Protein AF-A0A166VA94-F1 (afdb_monomer_lite)

Structure (mmCIF, N/CA/C/O backbone):
data_AF-A0A166VA94-F1
#
_entry.id   AF-A0A166VA94-F1
#
loop_
_atom_site.group_PDB
_atom_site.id
_atom_site.type_symbol
_atom_site.label_atom_id
_atom_site.label_alt_id
_atom_site.label_comp_id
_atom_site.label_asym_id
_atom_site.label_entity_id
_atom_site.label_seq_id
_atom_site.pdbx_PDB_ins_code
_atom_site.Cartn_x
_atom_site.Cartn_y
_atom_site.Cartn_z
_atom_site.occupancy
_atom_site.B_iso_or_equiv
_atom_site.auth_seq_id
_atom_site.auth_comp_id
_atom_site.auth_asym_id
_atom_site.auth_atom_id
_atom_site.pdbx_PDB_model_num
ATOM 1 N N . MET A 1 1 ? -26.944 -0.762 -8.490 1.00 34.97 1 MET A N 1
ATOM 2 C CA . MET A 1 1 ? -26.120 -1.813 -9.133 1.00 34.97 1 MET A CA 1
ATOM 3 C C . MET A 1 1 ? -26.480 -3.164 -8.545 1.00 34.97 1 MET A C 1
ATOM 5 O O . MET A 1 1 ? -26.595 -3.263 -7.330 1.00 34.97 1 MET A O 1
ATOM 9 N N . THR A 1 2 ? -26.713 -4.183 -9.372 1.00 34.56 2 THR A N 1
ATOM 10 C CA . THR A 1 2 ? -27.079 -5.533 -8.911 1.00 34.56 2 THR A CA 1
ATOM 11 C C . THR A 1 2 ? -25.863 -6.467 -8.910 1.00 34.56 2 THR A C 1
ATOM 13 O O . THR A 1 2 ? -24.917 -6.261 -9.664 1.00 34.56 2 THR A O 1
ATOM 16 N N . GLY A 1 3 ? -25.880 -7.548 -8.118 1.00 37.88 3 GLY A N 1
ATOM 17 C CA . GLY A 1 3 ? -24.817 -8.575 -8.145 1.00 37.88 3 GLY A CA 1
ATOM 18 C C . GLY A 1 3 ? -24.660 -9.298 -9.499 1.00 37.88 3 GLY A C 1
ATOM 19 O O . GLY A 1 3 ? -23.711 -10.046 -9.724 1.00 37.88 3 GLY A O 1
ATOM 20 N N . LYS A 1 4 ? -25.583 -9.074 -10.439 1.00 34.38 4 LYS A N 1
ATOM 21 C CA . LYS A 1 4 ? -25.451 -9.523 -11.828 1.00 34.38 4 LYS A CA 1
ATOM 22 C C . LYS A 1 4 ? -24.526 -8.607 -12.636 1.00 34.38 4 LYS A C 1
ATOM 24 O O . LYS A 1 4 ? -23.746 -9.112 -13.436 1.00 34.38 4 LYS A O 1
ATOM 29 N N . ASP A 1 5 ? -24.558 -7.304 -12.358 1.00 34.25 5 ASP A N 1
ATOM 30 C CA . ASP A 1 5 ? -23.745 -6.279 -13.031 1.00 34.25 5 ASP A CA 1
ATOM 31 C C . ASP A 1 5 ? -22.272 -6.320 -12.582 1.00 34.25 5 ASP A C 1
ATOM 33 O O . ASP A 1 5 ? -21.383 -5.876 -13.299 1.00 34.25 5 ASP A O 1
ATOM 37 N N . LEU A 1 6 ? -22.012 -6.906 -11.409 1.00 43.00 6 LEU A N 1
ATOM 38 C CA . LEU A 1 6 ? -20.686 -7.068 -10.801 1.00 43.00 6 LEU A CA 1
ATOM 39 C C . LEU A 1 6 ? -20.006 -8.410 -11.141 1.00 43.00 6 LEU A C 1
ATOM 41 O O . LEU A 1 6 ? -18.954 -8.724 -10.590 1.00 43.00 6 LEU A O 1
ATOM 45 N N . GLY A 1 7 ? -20.627 -9.269 -11.963 1.00 37.97 7 GLY A N 1
ATOM 46 C CA . GLY A 1 7 ? -20.131 -10.632 -12.215 1.00 37.97 7 GLY A CA 1
ATOM 47 C C . GLY A 1 7 ? -20.113 -11.540 -10.970 1.00 37.97 7 GLY A C 1
ATOM 48 O O . GLY A 1 7 ? -19.613 -12.664 -11.024 1.00 37.97 7 GLY A O 1
ATOM 49 N N . THR A 1 8 ? -20.694 -11.094 -9.851 1.00 44.22 8 THR A N 1
ATOM 50 C CA . THR A 1 8 ? -20.596 -11.740 -8.538 1.00 44.22 8 THR A CA 1
ATOM 51 C C . THR A 1 8 ? -21.487 -12.977 -8.391 1.00 44.22 8 THR A C 1
ATOM 53 O O . THR A 1 8 ? -21.286 -13.749 -7.463 1.00 44.22 8 THR A O 1
ATOM 56 N N . SER A 1 9 ? -22.406 -13.261 -9.321 1.00 43.62 9 SER A N 1
ATOM 57 C CA . SER A 1 9 ? -23.405 -14.342 -9.159 1.00 43.62 9 SER A CA 1
ATOM 58 C C . SER A 1 9 ? -22.870 -15.785 -9.082 1.00 43.62 9 SER A C 1
ATOM 60 O O . SER A 1 9 ? -23.607 -16.671 -8.656 1.00 43.62 9 SER A O 1
ATOM 62 N N . ARG A 1 10 ? -21.614 -16.053 -9.474 1.00 42.03 10 ARG A N 1
ATOM 63 C CA . ARG A 1 10 ? -21.012 -17.401 -9.359 1.00 42.03 10 ARG A CA 1
ATOM 64 C C . ARG A 1 10 ? -20.187 -17.606 -8.090 1.00 42.03 10 ARG A C 1
ATOM 66 O O . ARG A 1 10 ? -20.047 -18.745 -7.660 1.00 42.03 10 ARG A O 1
ATOM 73 N N . ILE A 1 11 ? -19.668 -16.522 -7.516 1.00 49.06 11 ILE A N 1
ATOM 74 C CA . ILE A 1 11 ? -18.727 -16.551 -6.388 1.00 49.06 11 ILE A CA 1
ATOM 75 C C . ILE A 1 11 ? -19.378 -16.010 -5.115 1.00 49.06 11 ILE A C 1
ATOM 77 O O . ILE A 1 11 ? -19.045 -16.461 -4.036 1.00 49.06 11 ILE A O 1
ATOM 81 N N . PHE A 1 12 ? -20.342 -15.099 -5.199 1.00 52.03 12 PHE A N 1
ATOM 82 C CA . PHE A 1 12 ? -21.076 -14.613 -4.036 1.00 52.03 12 PHE A CA 1
ATOM 83 C C . PHE A 1 12 ? -22.423 -15.304 -3.920 1.00 52.03 12 PHE A C 1
ATOM 85 O O . PHE A 1 12 ? -23.258 -15.248 -4.825 1.00 52.03 12 PHE A O 1
ATOM 92 N N . LYS A 1 13 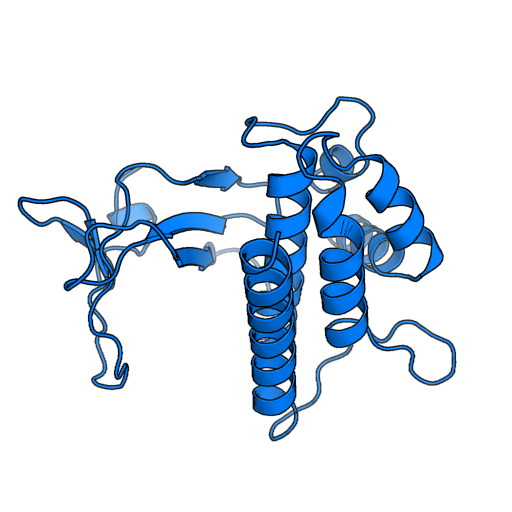? -22.673 -15.879 -2.749 1.00 56.78 13 LYS A N 1
ATOM 93 C CA . LYS A 1 13 ? -23.996 -16.343 -2.349 1.00 56.78 13 LYS A CA 1
ATOM 94 C C . LYS A 1 13 ? -24.470 -15.520 -1.158 1.00 56.78 13 LYS A C 1
ATOM 96 O O . LYS A 1 13 ? -23.720 -15.241 -0.227 1.00 56.78 13 LYS A O 1
ATOM 101 N N . LYS A 1 14 ? -25.737 -15.109 -1.188 1.00 52.28 14 LYS A N 1
ATOM 102 C CA . LYS A 1 14 ? -26.383 -14.411 -0.071 1.00 52.28 14 LYS A CA 1
ATOM 103 C C . LYS A 1 14 ? -27.033 -15.467 0.823 1.00 52.28 14 LYS A C 1
ATOM 105 O O . LYS A 1 14 ? -27.905 -16.200 0.364 1.00 52.28 14 LYS A O 1
ATOM 110 N N . GLY A 1 15 ? -26.558 -15.596 2.058 1.00 54.97 15 GLY A N 1
ATOM 111 C CA . GLY A 1 15 ? -27.110 -16.498 3.071 1.00 54.97 15 GLY A CA 1
ATOM 112 C C . GLY A 1 15 ? -27.920 -15.742 4.126 1.00 54.97 15 GLY A C 1
ATOM 113 O O . GLY A 1 15 ? -27.930 -14.512 4.150 1.00 54.97 15 GLY A O 1
ATOM 114 N N . LYS A 1 16 ? -28.565 -16.477 5.043 1.00 43.28 16 LYS A N 1
ATOM 115 C CA . LYS A 1 16 ? -29.333 -15.893 6.163 1.00 43.28 16 LYS A CA 1
ATOM 116 C C . LYS A 1 16 ? -28.484 -15.045 7.131 1.00 43.28 16 LYS A C 1
ATOM 118 O O . LYS A 1 16 ? -29.057 -14.268 7.881 1.00 43.28 16 LYS A O 1
ATOM 123 N N . ALA A 1 17 ? -27.155 -15.180 7.096 1.00 48.03 17 ALA A N 1
ATOM 124 C CA . ALA A 1 17 ? -26.205 -14.488 7.974 1.00 48.03 17 ALA A CA 1
ATOM 125 C C . ALA A 1 17 ? -25.317 -13.440 7.259 1.00 48.03 17 ALA A C 1
ATOM 127 O O . ALA A 1 17 ? -24.388 -12.928 7.873 1.00 48.03 17 ALA A O 1
ATOM 128 N N . GLY A 1 18 ? -25.560 -13.141 5.973 1.00 57.00 18 GLY A N 1
ATOM 129 C CA . GLY A 1 18 ? -24.721 -12.232 5.172 1.00 57.00 18 GLY A CA 1
ATOM 130 C C . GLY A 1 18 ? -24.226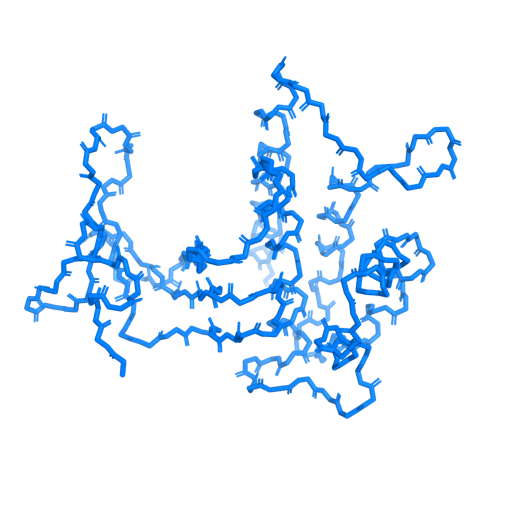 -12.838 3.851 1.00 57.00 18 GLY A C 1
ATOM 131 O O . GLY A 1 18 ? -24.682 -13.905 3.424 1.00 57.00 18 GLY A O 1
ATOM 132 N N . GLY A 1 19 ? -23.326 -12.132 3.162 1.00 59.62 19 GLY A N 1
ATOM 133 C CA . GLY A 1 19 ? -22.683 -12.610 1.933 1.00 59.62 19 GLY A CA 1
ATOM 134 C C . GLY A 1 19 ? -21.550 -13.596 2.233 1.00 59.62 19 GLY A C 1
ATOM 135 O O . GLY A 1 19 ? -20.778 -13.390 3.162 1.00 59.62 19 GLY A O 1
ATOM 136 N N . HIS A 1 20 ? -21.437 -14.671 1.455 1.00 57.28 20 HIS A N 1
ATOM 137 C CA . HIS A 1 20 ? -20.329 -15.627 1.556 1.00 57.28 20 HIS A CA 1
ATOM 138 C C . HIS A 1 20 ? -19.768 -15.974 0.178 1.00 57.28 20 HIS A C 1
ATOM 140 O O . HIS A 1 20 ? -20.486 -15.937 -0.829 1.00 57.28 20 HIS A O 1
ATOM 146 N N . ILE A 1 21 ? -18.479 -16.318 0.152 1.00 58.34 21 ILE A N 1
ATOM 147 C CA . ILE A 1 21 ? -17.780 -16.763 -1.055 1.00 58.34 21 ILE A CA 1
ATOM 148 C C . ILE A 1 21 ? -18.101 -18.243 -1.300 1.00 58.34 21 ILE A C 1
ATOM 150 O O . ILE A 1 21 ? -17.992 -19.059 -0.398 1.00 58.34 21 ILE A O 1
ATOM 154 N N . ALA A 1 22 ? -18.495 -18.614 -2.511 1.00 51.41 22 ALA A N 1
ATOM 155 C CA . ALA A 1 22 ? -18.635 -19.985 -2.969 1.00 51.41 22 ALA A CA 1
ATOM 156 C C . ALA A 1 22 ? -17.574 -20.244 -4.045 1.00 51.41 22 ALA A C 1
ATOM 158 O O . ALA A 1 22 ? -17.672 -19.733 -5.160 1.00 51.41 22 ALA A O 1
ATOM 159 N N . HIS A 1 23 ? -16.556 -21.039 -3.719 1.00 51.88 23 HIS A N 1
ATOM 160 C CA . HIS A 1 23 ? -15.593 -21.511 -4.713 1.00 51.88 23 HIS A CA 1
ATOM 161 C C . HIS A 1 23 ? -16.242 -22.554 -5.639 1.00 51.88 23 HIS A C 1
ATOM 163 O O . HIS A 1 23 ? -16.978 -23.425 -5.177 1.00 51.88 23 HIS A O 1
ATOM 169 N N . SER A 1 24 ? -15.954 -22.500 -6.947 1.00 42.22 24 SER A N 1
ATOM 170 C CA . SER A 1 24 ? -16.361 -23.558 -7.892 1.00 42.22 24 SER A CA 1
ATOM 171 C C . SER A 1 24 ? -15.341 -24.698 -8.003 1.00 42.22 24 SER A C 1
ATOM 173 O O . SER A 1 24 ? -15.538 -25.604 -8.807 1.00 42.22 24 SER A O 1
ATOM 175 N N . ALA A 1 25 ? -14.252 -24.654 -7.237 1.00 37.22 25 ALA A N 1
ATOM 176 C CA . ALA A 1 25 ? -13.216 -25.676 -7.232 1.00 37.22 25 ALA A CA 1
ATOM 177 C C . ALA A 1 25 ? -12.773 -25.938 -5.790 1.00 37.22 25 ALA A C 1
ATOM 179 O O . ALA A 1 25 ? -12.477 -25.010 -5.037 1.00 37.22 25 ALA A O 1
ATOM 180 N N . ALA A 1 26 ? -12.793 -27.211 -5.410 1.00 41.06 26 ALA A N 1
ATOM 181 C CA . ALA A 1 26 ? -12.324 -27.703 -4.130 1.00 41.06 26 ALA A CA 1
ATOM 182 C C . ALA A 1 26 ? -10.801 -27.536 -4.053 1.00 41.06 26 ALA A C 1
ATOM 184 O O . ALA A 1 26 ? -10.101 -28.385 -4.588 1.00 41.06 26 ALA A O 1
ATOM 185 N N . THR A 1 27 ? -10.296 -26.459 -3.439 1.00 38.34 27 THR A N 1
ATOM 186 C CA . THR A 1 27 ? -8.852 -26.318 -3.137 1.00 38.34 27 THR A CA 1
ATOM 187 C C . THR A 1 27 ? -8.485 -25.220 -2.124 1.00 38.34 27 THR A C 1
ATOM 189 O O . THR A 1 27 ? -7.340 -24.784 -2.107 1.00 38.34 27 THR A O 1
ATOM 192 N N . SER A 1 28 ? -9.376 -24.777 -1.228 1.00 45.44 28 SER A N 1
ATOM 193 C CA . SER A 1 28 ? -8.918 -24.043 -0.035 1.00 45.44 28 SER A CA 1
ATOM 194 C C . SER A 1 28 ? -9.063 -24.926 1.204 1.00 45.44 28 SER A C 1
ATOM 196 O O . SER A 1 28 ? -10.156 -25.357 1.564 1.00 45.44 28 SER A O 1
ATOM 198 N N . SER A 1 29 ? -7.956 -25.174 1.901 1.00 49.19 29 SER A N 1
ATOM 199 C CA . SER A 1 29 ? -7.911 -25.763 3.252 1.00 49.19 29 SER A CA 1
ATOM 200 C C . SER A 1 29 ? -8.595 -24.891 4.322 1.00 49.19 29 SER A C 1
ATOM 202 O O . SER A 1 29 ? -8.568 -25.218 5.502 1.00 49.19 29 SER A O 1
ATOM 204 N N . PHE A 1 30 ? -9.202 -23.778 3.908 1.00 50.31 30 PHE A N 1
ATOM 205 C CA . PHE A 1 30 ? -9.616 -22.645 4.728 1.00 50.31 30 PHE A CA 1
ATOM 206 C C . PHE A 1 30 ? -11.139 -22.426 4.764 1.00 50.31 30 PHE A C 1
ATOM 208 O O . PHE A 1 30 ? -11.617 -21.490 5.399 1.00 50.31 30 PHE A O 1
ATOM 215 N N . GLY A 1 31 ? -11.922 -23.276 4.092 1.00 61.22 31 GLY A N 1
ATOM 216 C CA . GLY A 1 31 ? -13.371 -23.094 3.996 1.00 61.22 31 GLY A CA 1
ATOM 217 C C . GLY A 1 31 ? -13.767 -21.838 3.205 1.00 61.22 31 GLY A C 1
ATOM 218 O O . GLY A 1 31 ? -12.958 -21.224 2.510 1.00 61.22 31 GLY A O 1
ATOM 219 N N . ASN A 1 32 ? -15.051 -21.482 3.275 1.00 70.19 32 ASN A N 1
ATOM 220 C CA . ASN A 1 32 ? -15.629 -20.344 2.559 1.00 70.19 32 ASN A CA 1
ATOM 221 C C . ASN A 1 32 ? -15.755 -19.137 3.504 1.00 70.19 32 ASN A C 1
ATOM 223 O O . ASN A 1 32 ? -16.665 -19.139 4.334 1.00 70.19 32 ASN A O 1
ATOM 227 N N . PRO A 1 33 ? -14.904 -18.102 3.403 1.00 76.88 33 PRO A N 1
ATOM 228 C CA . PRO A 1 33 ? -14.978 -16.969 4.314 1.00 76.88 33 PRO A CA 1
ATOM 229 C C . PRO A 1 33 ? -16.289 -16.189 4.145 1.00 76.88 33 PRO A C 1
ATOM 231 O O . PRO A 1 33 ? -16.815 -16.007 3.037 1.00 76.88 33 PRO A O 1
ATOM 234 N N . HIS A 1 34 ? -16.821 -15.730 5.273 1.00 80.88 34 HIS A N 1
ATOM 235 C CA . HIS A 1 34 ? -17.957 -14.820 5.332 1.00 80.88 34 HIS A CA 1
ATOM 236 C C . HIS A 1 34 ? -17.455 -13.398 5.137 1.00 80.88 34 HIS A C 1
ATOM 238 O O . HIS A 1 34 ? -16.425 -13.029 5.696 1.00 80.88 34 HIS A O 1
ATOM 244 N N . LEU A 1 35 ? -18.190 -12.612 4.358 1.00 80.81 35 LEU A N 1
ATOM 245 C CA . LEU A 1 35 ? -17.854 -11.228 4.061 1.00 80.81 35 LEU A CA 1
ATOM 246 C C . LEU A 1 35 ? -18.805 -10.298 4.790 1.00 80.81 35 LEU A C 1
ATOM 248 O O . LEU A 1 35 ? -20.001 -10.579 4.916 1.00 80.81 35 LEU A O 1
ATOM 252 N N . GLU A 1 36 ? -18.263 -9.182 5.254 1.00 80.94 36 GLU A N 1
ATOM 253 C CA . GLU A 1 36 ? -19.082 -8.112 5.790 1.00 80.94 36 GLU A CA 1
ATOM 254 C C . GLU A 1 36 ? -20.002 -7.549 4.699 1.00 80.94 36 GLU A C 1
ATOM 256 O O . GLU A 1 36 ? -19.722 -7.668 3.504 1.00 80.94 36 GLU A O 1
ATOM 261 N N . SER A 1 37 ? -21.143 -6.987 5.100 1.00 74.88 37 SER A N 1
ATOM 262 C CA . SER A 1 37 ? -22.144 -6.500 4.148 1.00 74.88 37 SER A CA 1
ATOM 263 C C . SER A 1 37 ? -21.638 -5.341 3.298 1.00 74.88 37 SER A C 1
ATOM 265 O O . SER A 1 37 ? -22.011 -5.259 2.130 1.00 74.88 37 SER A O 1
ATOM 267 N N . GLU A 1 38 ? -20.788 -4.488 3.872 1.00 73.25 38 GLU A N 1
ATOM 268 C CA . GLU A 1 38 ? -20.237 -3.307 3.214 1.00 73.25 38 GLU A CA 1
ATOM 269 C C . GLU A 1 38 ? -18.724 -3.457 2.986 1.00 73.25 38 GLU A C 1
ATOM 271 O O . GLU A 1 38 ? -18.019 -4.036 3.822 1.00 73.25 38 GLU A O 1
ATOM 276 N N . PRO A 1 39 ? -18.198 -2.957 1.854 1.00 74.00 39 PRO A N 1
ATOM 277 C CA . PRO A 1 39 ? -16.768 -2.946 1.600 1.00 74.00 39 PRO A CA 1
ATOM 278 C C . PRO A 1 39 ? -16.061 -1.906 2.479 1.00 74.00 39 PRO A C 1
ATOM 280 O O . PRO A 1 39 ? -16.547 -0.796 2.666 1.00 74.00 39 PRO A O 1
ATOM 283 N N . ILE A 1 40 ? -14.848 -2.228 2.931 1.00 73.75 40 ILE A N 1
ATOM 284 C CA . ILE A 1 40 ? -13.947 -1.255 3.577 1.00 73.75 40 ILE A CA 1
ATOM 285 C C . ILE A 1 40 ? -13.303 -0.297 2.575 1.00 73.75 40 ILE A C 1
ATOM 287 O O . ILE A 1 40 ? -12.772 0.739 2.955 1.00 73.75 40 ILE A O 1
ATOM 291 N N . ALA A 1 41 ? -13.302 -0.669 1.296 1.00 67.06 41 ALA A N 1
ATOM 292 C CA . ALA A 1 41 ? -12.912 0.198 0.200 1.00 67.06 41 ALA A CA 1
ATOM 293 C C . ALA A 1 41 ? -13.605 -0.280 -1.074 1.00 67.06 41 ALA A C 1
ATOM 295 O O . ALA A 1 41 ? -13.454 -1.436 -1.463 1.00 67.06 41 ALA A O 1
ATOM 296 N N . ALA A 1 42 ? -14.333 0.601 -1.746 1.00 64.88 42 ALA A N 1
ATOM 297 C CA . ALA A 1 42 ? -14.841 0.380 -3.092 1.00 64.88 42 ALA A CA 1
ATOM 298 C C . ALA A 1 42 ? -14.625 1.679 -3.856 1.00 64.88 42 ALA A C 1
ATOM 300 O O . ALA A 1 42 ? -15.213 2.703 -3.527 1.00 64.88 42 ALA A O 1
ATOM 301 N N . THR A 1 43 ? -13.704 1.674 -4.810 1.00 58.00 43 THR A N 1
ATOM 302 C CA . THR A 1 43 ? -13.365 2.893 -5.543 1.00 58.00 43 THR A CA 1
ATOM 303 C C . THR A 1 43 ? -13.078 2.539 -6.991 1.00 58.00 43 THR A C 1
ATOM 305 O O . THR A 1 43 ? -12.361 1.580 -7.288 1.00 58.00 43 THR A O 1
ATOM 308 N N . GLU A 1 44 ? -13.675 3.314 -7.895 1.00 56.69 44 GLU A N 1
ATOM 309 C CA . GLU A 1 44 ? -13.442 3.231 -9.342 1.00 56.69 44 GLU A CA 1
ATOM 310 C C . GLU A 1 44 ? -12.002 3.646 -9.711 1.00 56.69 44 GLU A C 1
ATOM 312 O O . GLU A 1 44 ? -11.489 3.293 -10.772 1.00 56.69 44 GLU A O 1
ATOM 317 N N . ASP A 1 45 ? -11.314 4.282 -8.764 1.00 50.84 45 ASP A N 1
ATOM 318 C CA . ASP A 1 45 ? -10.186 5.180 -8.974 1.00 50.84 45 ASP A CA 1
ATOM 319 C C . ASP A 1 45 ? -8.882 4.701 -8.316 1.00 50.84 45 ASP A C 1
ATOM 321 O O . ASP A 1 45 ? -7.788 5.129 -8.682 1.00 50.84 45 ASP A O 1
ATOM 325 N N . LEU A 1 46 ? -8.966 3.783 -7.352 1.00 51.47 46 LEU A N 1
ATOM 326 C CA . LEU A 1 46 ? -7.840 3.428 -6.487 1.00 51.47 46 LEU A CA 1
ATOM 327 C C . LEU A 1 46 ? -6.724 2.683 -7.222 1.00 51.47 46 LEU A C 1
ATOM 329 O O . LEU A 1 46 ? -5.535 2.906 -6.986 1.00 51.47 46 LEU A O 1
ATOM 333 N N . VAL A 1 47 ? -7.101 1.778 -8.129 1.00 52.81 47 VAL A N 1
ATOM 334 C CA . VAL A 1 47 ? -6.146 0.991 -8.926 1.00 52.81 47 VAL A CA 1
ATOM 335 C C . VAL A 1 47 ? -6.624 0.730 -10.362 1.00 52.81 47 VAL A C 1
ATOM 337 O O . VAL A 1 47 ? -5.938 0.068 -11.152 1.00 52.81 47 VAL A O 1
ATOM 340 N N . GLY A 1 48 ? -7.785 1.276 -10.715 1.00 53.69 48 GLY A N 1
ATOM 341 C CA . GLY A 1 48 ? -8.554 0.974 -11.914 1.00 53.69 48 GLY A CA 1
ATOM 342 C C . GLY A 1 48 ? -9.974 0.551 -11.546 1.00 53.69 48 GLY A C 1
ATOM 343 O O . GLY A 1 48 ? -10.217 0.074 -10.433 1.00 53.69 48 GLY A O 1
ATOM 344 N N . THR A 1 49 ? -10.879 0.708 -12.502 1.00 56.69 49 THR A N 1
ATOM 345 C CA . THR A 1 49 ? -12.301 0.408 -12.360 1.00 56.69 49 THR A CA 1
ATOM 346 C C . THR A 1 49 ? -12.531 -1.022 -11.836 1.00 56.69 49 THR A C 1
ATOM 348 O O . THR A 1 49 ? -11.834 -1.965 -12.218 1.00 56.69 49 THR A O 1
ATOM 351 N N . GLY A 1 50 ? -13.488 -1.191 -10.913 1.00 65.38 50 GLY A N 1
ATOM 352 C CA . GLY A 1 50 ? -13.916 -2.513 -10.433 1.00 65.38 50 GLY A CA 1
ATOM 353 C C . GLY A 1 50 ? -13.041 -3.171 -9.355 1.00 65.38 50 GLY A C 1
ATOM 354 O O . GLY A 1 50 ? -12.889 -4.394 -9.369 1.00 65.38 50 GLY A O 1
ATOM 355 N N . THR A 1 51 ? -12.457 -2.398 -8.428 1.00 71.44 51 THR A N 1
ATOM 356 C CA . THR A 1 51 ? -11.800 -2.942 -7.221 1.00 71.44 51 THR A CA 1
ATOM 357 C C . THR A 1 51 ? -12.660 -2.707 -5.976 1.00 71.44 51 THR A C 1
ATOM 359 O O . THR A 1 51 ? -13.085 -1.581 -5.722 1.00 71.44 51 THR A O 1
ATOM 362 N N . ALA A 1 52 ? -12.873 -3.753 -5.173 1.00 76.12 52 ALA A N 1
ATOM 363 C CA . ALA A 1 52 ? -13.528 -3.647 -3.869 1.00 76.12 52 ALA A CA 1
ATOM 364 C C . ALA A 1 52 ? -12.868 -4.565 -2.835 1.00 76.12 52 ALA A C 1
ATOM 366 O O . ALA A 1 52 ? -12.511 -5.697 -3.151 1.00 76.12 52 ALA A O 1
ATOM 367 N N . CYS A 1 53 ? -12.739 -4.104 -1.597 1.00 79.75 53 CYS A N 1
ATOM 368 C CA . CYS A 1 53 ? -12.181 -4.853 -0.478 1.00 79.75 53 CYS A CA 1
ATOM 369 C C . CYS A 1 53 ? -13.207 -4.971 0.643 1.00 79.75 53 CYS A C 1
ATOM 371 O O . CYS A 1 53 ? -13.843 -3.984 0.998 1.00 79.75 53 CYS A O 1
ATOM 373 N N . TYR A 1 54 ? -13.320 -6.157 1.228 1.00 80.94 54 TYR A N 1
ATOM 374 C CA . TYR A 1 54 ? -14.244 -6.466 2.318 1.00 80.94 54 TYR A CA 1
ATOM 375 C C . TYR A 1 54 ? -13.478 -7.021 3.505 1.00 80.94 54 TYR A C 1
ATOM 377 O O . TYR A 1 54 ? -12.511 -7.763 3.310 1.00 80.94 54 TYR A O 1
ATOM 385 N N . ARG A 1 55 ? -13.951 -6.742 4.722 1.00 80.94 55 ARG A N 1
ATOM 386 C CA . ARG A 1 55 ? -13.556 -7.568 5.862 1.00 80.94 55 ARG A CA 1
ATOM 387 C C . ARG A 1 55 ? -14.160 -8.951 5.708 1.00 80.94 55 ARG A C 1
ATOM 389 O O . ARG A 1 55 ? -15.284 -9.113 5.228 1.00 80.94 55 ARG A O 1
ATOM 396 N N . ALA A 1 56 ? -13.393 -9.938 6.128 1.00 84.94 56 ALA A N 1
ATOM 397 C CA . ALA A 1 56 ? -13.758 -11.330 6.062 1.00 84.94 56 ALA A CA 1
ATOM 398 C C . ALA A 1 56 ? -13.437 -12.043 7.377 1.00 84.94 56 ALA A C 1
ATOM 400 O O . ALA A 1 56 ? -12.483 -11.695 8.078 1.00 84.94 56 ALA A O 1
ATOM 401 N N . ARG A 1 57 ? -14.244 -13.053 7.692 1.00 83.94 57 ARG A N 1
ATOM 402 C CA . ARG A 1 57 ? -14.019 -13.986 8.798 1.00 83.94 57 ARG A CA 1
ATOM 403 C C . ARG A 1 57 ? -14.163 -15.417 8.307 1.00 83.94 57 ARG A C 1
ATOM 405 O O . ARG A 1 57 ? -14.926 -15.682 7.374 1.00 83.94 57 ARG A O 1
ATOM 412 N N . MET A 1 58 ? -13.452 -16.338 8.940 1.00 82.25 58 MET A N 1
ATOM 413 C CA . MET A 1 58 ? -13.603 -17.761 8.645 1.00 82.25 58 MET A CA 1
ATOM 414 C C . MET A 1 58 ? -14.927 -18.298 9.203 1.00 82.25 58 MET A C 1
ATOM 416 O O . MET A 1 58 ? -15.473 -17.708 10.138 1.00 82.25 58 MET A O 1
ATOM 420 N N . PRO A 1 59 ? -15.471 -19.400 8.653 1.00 77.31 59 PRO A N 1
ATOM 421 C CA . PRO A 1 59 ? -16.718 -19.991 9.144 1.00 77.31 59 PRO A CA 1
ATOM 422 C C . PRO A 1 59 ? -16.713 -20.329 10.640 1.00 77.31 59 PRO A C 1
ATOM 424 O O . PRO A 1 59 ? -17.750 -20.232 11.291 1.00 77.31 59 PRO A O 1
ATOM 427 N N . ASP A 1 60 ? -15.553 -20.718 11.162 1.00 82.00 60 ASP A N 1
ATOM 428 C CA . ASP A 1 60 ? -15.290 -21.141 12.538 1.00 82.00 60 ASP A CA 1
ATOM 429 C C . ASP A 1 60 ? -14.827 -19.999 13.461 1.00 82.00 60 ASP A C 1
ATOM 431 O O . ASP A 1 60 ? -14.536 -20.237 14.631 1.00 82.00 60 ASP A O 1
ATOM 435 N N . SER A 1 61 ? -14.778 -18.759 12.962 1.00 80.38 61 SER A N 1
ATOM 436 C CA . SER A 1 61 ? -14.348 -17.584 13.720 1.00 80.38 61 SER A CA 1
ATOM 437 C C . SER A 1 61 ? -15.391 -16.473 13.675 1.00 80.38 61 SER A C 1
ATOM 439 O O . SER A 1 61 ? -15.905 -16.120 12.612 1.00 80.38 61 SER A O 1
ATOM 441 N N . ASP A 1 62 ? -15.650 -15.857 14.826 1.00 82.81 62 ASP A N 1
ATOM 442 C CA . ASP A 1 62 ? -16.474 -14.647 14.935 1.00 82.81 62 ASP A CA 1
ATOM 443 C C . ASP A 1 62 ? -15.665 -13.354 14.728 1.00 82.81 62 ASP A C 1
ATOM 445 O O . ASP A 1 62 ? -16.223 -12.257 14.729 1.00 82.81 62 ASP A O 1
ATOM 449 N N . GLN A 1 63 ? -14.349 -13.466 14.517 1.00 80.31 63 GLN A N 1
ATOM 450 C CA . GLN A 1 63 ? -13.442 -12.330 14.372 1.00 80.31 63 GLN A CA 1
ATOM 451 C C . GLN A 1 63 ? -13.194 -11.981 12.899 1.00 80.31 63 GLN A C 1
ATOM 453 O O . GLN A 1 63 ? -12.856 -12.838 12.081 1.00 80.31 63 GLN A O 1
ATOM 458 N N . TRP A 1 64 ? -13.302 -10.692 12.568 1.00 81.25 64 TRP A N 1
ATOM 459 C CA . TRP A 1 64 ? -13.064 -10.138 11.230 1.00 81.25 64 TRP A CA 1
ATOM 460 C C . TRP A 1 64 ? -11.575 -9.872 10.984 1.00 81.25 64 TRP A C 1
ATOM 462 O O . TRP A 1 64 ? -11.135 -8.725 10.937 1.00 81.25 64 TRP A O 1
ATOM 472 N N . THR A 1 65 ? -10.787 -10.938 10.872 1.00 79.88 65 THR A N 1
ATOM 473 C CA . THR A 1 65 ? -9.317 -10.858 10.815 1.00 79.88 65 THR A CA 1
ATOM 474 C C . THR A 1 65 ? -8.741 -10.833 9.403 1.00 79.88 65 THR A C 1
ATOM 476 O O . THR A 1 65 ? -7.531 -10.696 9.245 1.00 79.88 65 THR A O 1
ATOM 479 N N . PHE A 1 66 ? -9.572 -10.975 8.371 1.00 78.81 66 PHE A N 1
ATOM 480 C CA . PHE A 1 66 ? -9.120 -11.059 6.984 1.00 78.81 66 PHE A CA 1
ATOM 481 C C . PHE A 1 66 ? -9.654 -9.898 6.148 1.00 78.81 66 PHE A C 1
ATOM 483 O O . PHE A 1 66 ? -10.709 -9.333 6.433 1.00 78.81 66 PHE A O 1
ATOM 490 N N . VAL A 1 67 ? -8.943 -9.579 5.067 1.00 81.12 67 VAL A N 1
ATOM 491 C CA . VAL A 1 67 ? -9.425 -8.682 4.014 1.00 81.12 67 VAL A CA 1
ATOM 492 C C . VAL A 1 67 ? -9.455 -9.452 2.704 1.00 81.12 67 VAL A C 1
ATOM 494 O O . VAL A 1 67 ? -8.433 -9.969 2.260 1.00 81.12 67 VAL A O 1
ATOM 497 N N . VAL A 1 68 ? -10.622 -9.507 2.064 1.00 76.88 68 VAL A N 1
ATOM 498 C CA . VAL A 1 68 ? -10.768 -10.077 0.722 1.00 76.88 68 VAL A CA 1
ATOM 499 C C . VAL A 1 68 ? -10.876 -8.946 -0.281 1.00 76.88 68 VAL A C 1
ATOM 501 O O . VAL A 1 68 ? -11.792 -8.127 -0.219 1.00 76.88 68 VAL A O 1
ATOM 504 N N . LYS A 1 69 ? -9.945 -8.931 -1.233 1.00 77.44 69 LYS A N 1
ATOM 505 C CA . LYS A 1 69 ? -9.927 -7.993 -2.348 1.00 77.44 69 LYS A CA 1
ATOM 506 C C . LYS A 1 69 ? -10.479 -8.651 -3.607 1.00 77.44 69 LYS A C 1
ATOM 508 O O . LYS A 1 69 ? -9.939 -9.639 -4.095 1.00 77.44 69 LYS A O 1
ATOM 513 N N . PHE A 1 70 ? -11.493 -8.027 -4.182 1.00 72.06 70 PHE A N 1
ATOM 514 C CA . PHE A 1 70 ? -12.027 -8.329 -5.497 1.00 72.06 70 PHE A CA 1
ATOM 515 C C . PHE A 1 70 ? -11.502 -7.336 -6.519 1.00 72.06 70 PHE A C 1
ATOM 517 O O . PHE A 1 70 ? -11.398 -6.136 -6.259 1.00 72.06 70 PHE A O 1
ATOM 524 N N . LYS A 1 71 ? -11.203 -7.858 -7.704 1.00 68.06 71 LYS A N 1
ATOM 525 C CA . LYS A 1 71 ? -10.876 -7.072 -8.884 1.00 68.06 71 LYS A CA 1
ATOM 526 C C . LYS A 1 71 ? -11.546 -7.719 -10.087 1.00 68.06 71 LYS A C 1
ATOM 528 O O . LYS A 1 71 ? -11.311 -8.898 -10.344 1.00 68.06 71 LYS A O 1
ATOM 533 N N . TRP A 1 72 ? -12.380 -6.978 -10.805 1.00 62.47 72 TRP A N 1
ATOM 534 C CA . TRP A 1 72 ? -13.020 -7.455 -12.034 1.00 62.47 72 TRP A CA 1
ATOM 535 C C . TRP A 1 72 ? -12.757 -6.506 -13.200 1.00 62.47 72 TRP A C 1
ATOM 537 O O . TRP A 1 72 ? -12.436 -5.336 -13.014 1.00 62.47 72 TRP A O 1
ATOM 547 N N . ARG A 1 73 ? -12.871 -7.032 -14.424 1.00 54.22 73 ARG A N 1
ATOM 548 C CA . ARG A 1 73 ? -12.799 -6.233 -15.650 1.00 54.22 73 ARG A CA 1
ATOM 549 C C . ARG A 1 73 ? -14.190 -5.788 -16.069 1.00 54.22 73 ARG A C 1
ATOM 551 O O . ARG A 1 73 ? -15.122 -6.592 -16.062 1.00 54.22 73 ARG A O 1
ATOM 558 N N . TRP A 1 74 ? -14.297 -4.572 -16.588 1.00 51.09 74 TRP A N 1
ATOM 559 C CA . TRP A 1 74 ? -15.328 -4.287 -17.578 1.00 51.09 74 TRP A CA 1
ATOM 560 C C . TRP A 1 74 ? -14.951 -4.977 -18.888 1.00 51.09 74 TRP A C 1
ATOM 562 O O . TRP A 1 74 ? -13.799 -4.919 -19.313 1.00 51.09 74 TRP A O 1
ATOM 572 N N . ALA A 1 75 ? -15.923 -5.590 -19.568 1.00 44.75 75 ALA A N 1
ATOM 573 C CA . ALA A 1 75 ? -15.722 -6.282 -20.850 1.00 44.75 75 ALA A CA 1
ATOM 574 C C . ALA A 1 75 ? -15.118 -5.400 -21.968 1.00 44.75 75 ALA A C 1
ATOM 576 O O . ALA A 1 75 ? -14.774 -5.906 -23.031 1.00 44.75 75 ALA A O 1
ATOM 577 N N . ARG A 1 76 ? -15.005 -4.087 -21.741 1.00 48.44 76 ARG A N 1
ATOM 578 C CA . ARG A 1 76 ? -14.503 -3.093 -22.693 1.00 48.44 76 ARG A CA 1
ATOM 579 C C . ARG A 1 76 ? -13.121 -2.531 -22.352 1.00 48.44 76 ARG A C 1
ATOM 581 O O . ARG A 1 76 ? -12.597 -1.765 -23.151 1.00 48.44 76 ARG A O 1
ATOM 588 N N . GLU A 1 77 ? -12.512 -2.905 -21.224 1.00 51.25 77 GLU A N 1
ATOM 589 C CA . GLU A 1 77 ? -11.208 -2.367 -20.823 1.00 51.25 77 GLU A CA 1
ATOM 590 C C . GLU A 1 77 ? -10.064 -3.397 -20.894 1.00 51.25 77 GLU A C 1
ATOM 592 O O . GLU A 1 77 ? -10.096 -4.456 -20.262 1.00 51.25 77 GLU A O 1
ATOM 597 N N . ARG A 1 78 ? -9.002 -2.957 -21.592 1.00 57.34 78 ARG A N 1
ATOM 598 C CA . ARG A 1 78 ? -7.604 -3.438 -21.648 1.00 57.34 78 ARG A CA 1
ATOM 599 C C . ARG A 1 78 ? -7.258 -4.611 -22.591 1.00 57.34 78 ARG A C 1
ATOM 601 O O . ARG A 1 78 ? -7.676 -5.745 -22.348 1.00 57.34 78 ARG A O 1
ATOM 608 N N . PRO A 1 79 ? -6.339 -4.397 -23.554 1.00 48.88 79 PRO A N 1
ATOM 609 C CA . PRO A 1 79 ? -5.478 -5.447 -24.088 1.00 48.88 79 PRO A CA 1
ATOM 610 C C . PRO A 1 79 ? -4.319 -5.722 -23.108 1.00 48.88 79 PRO A C 1
ATOM 612 O O . PRO A 1 79 ? -3.610 -4.804 -22.709 1.00 48.88 79 PRO A O 1
ATOM 615 N N . GLY A 1 80 ? -4.131 -6.979 -22.696 1.00 57.75 80 GLY A N 1
ATOM 616 C CA . GLY A 1 80 ? -2.977 -7.420 -21.895 1.00 57.75 80 GLY A CA 1
ATOM 617 C C . GLY A 1 80 ? -3.315 -8.500 -20.852 1.00 57.75 80 GLY A C 1
ATOM 618 O O . GLY A 1 80 ? -4.417 -8.477 -20.287 1.00 57.75 80 GLY A O 1
ATOM 619 N N . PRO A 1 81 ? -2.410 -9.463 -20.585 1.00 60.81 81 PRO A N 1
ATOM 620 C CA . PRO A 1 81 ? -2.613 -10.487 -19.561 1.00 60.81 81 PRO A CA 1
ATOM 621 C C . PRO A 1 81 ? -2.534 -9.880 -18.151 1.00 60.81 81 PRO A C 1
ATOM 623 O O . PRO A 1 81 ? -1.673 -9.050 -17.867 1.00 60.81 81 PRO A O 1
ATOM 626 N N . HIS A 1 82 ? -3.435 -10.287 -17.251 1.00 67.38 82 HIS A N 1
ATOM 627 C CA . HIS A 1 82 ? -3.258 -10.005 -15.825 1.00 67.38 82 HIS A CA 1
ATOM 628 C C . HIS A 1 82 ? -2.135 -10.876 -15.275 1.00 67.38 82 HIS A C 1
ATOM 630 O O . HIS A 1 82 ? -2.116 -12.082 -15.508 1.00 67.38 82 HIS A O 1
ATOM 636 N N . THR A 1 83 ? -1.215 -10.255 -14.542 1.00 78.56 83 THR A N 1
ATOM 637 C CA . THR A 1 83 ? -0.121 -10.951 -13.870 1.00 78.56 83 THR A CA 1
ATOM 638 C C . THR A 1 83 ? -0.318 -10.899 -12.360 1.00 78.56 83 THR A C 1
ATOM 640 O O . THR A 1 83 ? -0.852 -9.926 -11.825 1.00 7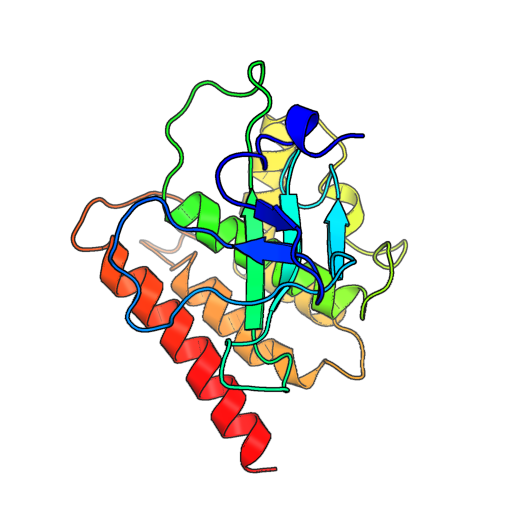8.56 83 THR A O 1
ATOM 643 N N . TYR A 1 84 ? 0.172 -11.918 -11.659 1.00 80.75 84 TYR A N 1
ATOM 644 C CA . TYR A 1 84 ? 0.184 -11.967 -10.194 1.00 80.75 84 TYR A CA 1
ATOM 645 C C . TYR A 1 84 ? 0.823 -10.710 -9.569 1.00 80.75 84 TYR A C 1
ATOM 647 O O . TYR A 1 84 ? 0.322 -10.160 -8.590 1.00 80.75 84 TYR A O 1
ATOM 655 N N . ARG A 1 85 ? 1.876 -10.171 -10.199 1.00 83.25 85 ARG A N 1
ATOM 656 C CA . ARG A 1 85 ? 2.518 -8.909 -9.799 1.00 83.25 85 ARG A CA 1
ATOM 657 C C . ARG A 1 85 ? 1.617 -7.700 -9.932 1.00 83.25 85 ARG A C 1
ATOM 659 O O . ARG A 1 85 ? 1.641 -6.834 -9.064 1.00 83.25 85 ARG A O 1
ATOM 666 N N . HIS A 1 86 ? 0.806 -7.633 -10.983 1.00 78.06 86 HIS A N 1
ATOM 667 C CA . HIS A 1 86 ? -0.176 -6.567 -11.106 1.00 78.06 86 HIS A CA 1
ATOM 668 C C . HIS A 1 86 ? -1.199 -6.630 -9.964 1.00 78.06 86 HIS A C 1
ATOM 670 O O . HIS A 1 86 ? -1.584 -5.585 -9.434 1.00 78.06 86 HIS A O 1
ATOM 676 N N . ASP A 1 87 ? -1.616 -7.823 -9.544 1.00 81.25 87 ASP A N 1
ATOM 677 C CA . ASP A 1 87 ? -2.593 -7.989 -8.465 1.00 81.25 87 ASP A CA 1
ATOM 678 C C . ASP A 1 87 ? -2.015 -7.650 -7.087 1.00 81.25 87 ASP A C 1
ATOM 680 O O . ASP A 1 87 ? -2.656 -6.910 -6.327 1.00 81.25 87 ASP A O 1
ATOM 684 N N . LEU A 1 88 ? -0.787 -8.097 -6.808 1.00 87.12 88 LEU A N 1
ATOM 685 C CA . LEU A 1 88 ? -0.050 -7.794 -5.579 1.00 87.12 88 LEU A CA 1
ATOM 686 C C . LEU A 1 88 ? 0.394 -6.326 -5.502 1.00 87.12 88 LEU A C 1
ATOM 688 O O . LEU A 1 88 ? 0.192 -5.673 -4.480 1.00 87.12 88 LEU A O 1
ATOM 692 N N . GLY A 1 89 ? 0.887 -5.751 -6.601 1.00 86.31 89 GLY A N 1
ATOM 693 C CA . GLY A 1 89 ? 1.159 -4.315 -6.702 1.00 86.31 89 GLY A CA 1
ATOM 694 C C . GLY A 1 89 ? -0.109 -3.501 -6.456 1.00 86.31 89 GLY A C 1
ATOM 695 O O . GLY A 1 89 ? -0.130 -2.575 -5.650 1.00 86.31 89 GLY A O 1
ATOM 696 N N . SER A 1 90 ? -1.225 -3.925 -7.054 1.00 80.62 90 SER A N 1
ATOM 697 C CA . SER A 1 90 ? -2.528 -3.323 -6.784 1.00 80.62 90 SER A CA 1
ATOM 698 C C . SER A 1 90 ? -2.960 -3.451 -5.324 1.00 80.62 90 SER A C 1
ATOM 700 O O . SER A 1 90 ? -3.787 -2.675 -4.863 1.00 80.62 90 SER A O 1
ATOM 702 N N . PHE A 1 91 ? -2.531 -4.491 -4.616 1.00 86.19 91 PHE A N 1
ATOM 703 C CA . PHE A 1 91 ? -2.867 -4.691 -3.212 1.00 86.19 91 PHE A CA 1
ATOM 704 C C . PHE A 1 91 ? -2.061 -3.742 -2.315 1.00 86.19 91 PHE A C 1
ATOM 706 O O . PHE A 1 91 ? -2.656 -3.123 -1.438 1.00 86.19 91 PHE A O 1
ATOM 713 N N . LEU A 1 92 ? -0.774 -3.509 -2.607 1.00 89.75 92 LEU A N 1
ATOM 714 C CA . LEU A 1 92 ? 0.013 -2.477 -1.921 1.00 89.75 92 LEU A CA 1
ATOM 715 C C . LEU A 1 92 ? -0.648 -1.095 -2.025 1.00 89.75 92 LEU A C 1
ATOM 717 O O . LEU A 1 92 ? -0.745 -0.385 -1.031 1.00 89.75 92 LEU A O 1
ATOM 721 N N . TYR A 1 93 ? -1.154 -0.716 -3.202 1.00 85.31 93 TYR A N 1
ATOM 722 C CA . TYR A 1 93 ? -1.852 0.565 -3.362 1.00 85.31 93 TYR A CA 1
ATOM 723 C C . TYR A 1 93 ? -3.101 0.687 -2.486 1.00 85.31 93 TYR A C 1
ATOM 725 O O . TYR A 1 93 ? -3.334 1.746 -1.906 1.00 85.31 93 TYR A O 1
ATOM 733 N N . VAL A 1 94 ? -3.879 -0.392 -2.372 1.00 84.94 94 VAL A N 1
ATOM 734 C CA . VAL A 1 94 ? -5.038 -0.439 -1.472 1.00 84.94 94 VAL A CA 1
ATOM 735 C C . VAL A 1 94 ? -4.590 -0.279 -0.026 1.00 84.94 94 VAL A C 1
ATOM 737 O O . VAL A 1 94 ? -5.150 0.545 0.684 1.00 84.94 94 VAL A O 1
ATOM 740 N N . PHE A 1 95 ? -3.558 -1.014 0.389 1.00 90.56 95 PHE A N 1
ATOM 741 C CA . PHE A 1 95 ? -2.999 -0.911 1.732 1.00 90.56 95 PHE A CA 1
ATOM 742 C C . PHE A 1 95 ? -2.566 0.527 2.060 1.00 90.56 95 PHE A C 1
ATOM 744 O O . PHE A 1 95 ? -2.990 1.075 3.074 1.00 90.56 95 PHE A O 1
ATOM 751 N N . LEU A 1 96 ? -1.799 1.171 1.172 1.00 90.44 96 LEU A N 1
ATOM 752 C CA . LEU A 1 96 ? -1.372 2.565 1.342 1.00 90.44 96 LEU A CA 1
ATOM 753 C C . LEU A 1 96 ? -2.566 3.511 1.475 1.00 90.44 96 LEU A C 1
ATOM 755 O O . LEU A 1 96 ? -2.568 4.370 2.349 1.00 90.44 96 LEU A O 1
ATOM 759 N N . TRP A 1 97 ? -3.587 3.347 0.633 1.00 86.31 97 TRP A N 1
ATOM 760 C CA . TRP A 1 97 ? -4.792 4.164 0.717 1.00 86.31 97 TRP A CA 1
ATOM 761 C C . TRP A 1 97 ? -5.521 3.969 2.033 1.00 86.31 97 TRP A C 1
ATOM 763 O O . TRP A 1 97 ? -5.824 4.953 2.692 1.00 86.31 97 TRP A O 1
ATOM 773 N N . THR A 1 98 ? -5.765 2.730 2.455 1.00 87.69 98 THR A N 1
ATOM 774 C CA . THR A 1 98 ? -6.438 2.453 3.729 1.00 87.69 98 THR A CA 1
ATOM 775 C C . THR A 1 98 ? -5.694 3.091 4.901 1.00 87.69 98 THR A C 1
ATOM 777 O O . THR A 1 98 ? -6.326 3.711 5.750 1.00 87.69 98 THR A O 1
ATOM 780 N N . VAL A 1 99 ? -4.361 3.013 4.913 1.00 91.19 99 VAL A N 1
ATOM 781 C CA . VAL A 1 99 ? -3.539 3.585 5.988 1.00 91.19 99 VAL A CA 1
ATOM 782 C C . VAL A 1 99 ? -3.492 5.117 5.956 1.00 91.19 99 VAL A C 1
ATOM 784 O O . VAL A 1 99 ? -3.513 5.753 7.004 1.00 91.19 99 VAL A O 1
ATOM 787 N N . ILE A 1 100 ? -3.436 5.727 4.772 1.00 90.00 100 ILE A N 1
ATOM 788 C CA . ILE A 1 100 ? -3.387 7.192 4.616 1.00 90.00 100 ILE A CA 1
ATOM 789 C C . ILE A 1 100 ? -4.756 7.832 4.864 1.00 90.00 100 ILE A C 1
ATOM 791 O O . ILE A 1 100 ? -4.844 8.937 5.386 1.00 90.00 100 ILE A O 1
ATOM 795 N N . THR A 1 101 ? -5.833 7.148 4.482 1.00 87.00 101 THR A N 1
ATOM 796 C CA . THR A 1 101 ? -7.203 7.637 4.687 1.00 87.00 101 THR A CA 1
ATOM 797 C C . THR A 1 101 ? -7.736 7.367 6.086 1.00 87.00 101 THR A C 1
ATOM 799 O O . THR A 1 101 ? -8.725 7.989 6.461 1.00 87.00 101 THR A O 1
ATOM 802 N N . ASN A 1 102 ? -7.134 6.432 6.829 1.00 86.00 102 ASN A N 1
ATOM 803 C CA . ASN A 1 102 ? -7.671 5.907 8.086 1.00 86.00 102 ASN A CA 1
ATOM 804 C C . ASN A 1 102 ? -9.179 5.603 7.978 1.00 86.00 102 ASN A C 1
ATOM 806 O O . ASN A 1 102 ? -10.003 6.113 8.732 1.00 86.00 102 ASN A O 1
ATOM 810 N N . HIS A 1 103 ? -9.542 4.813 6.962 1.00 75.62 103 HIS A N 1
ATOM 811 C CA . HIS A 1 103 ? -10.925 4.433 6.635 1.00 75.62 103 HIS A CA 1
ATOM 812 C C . HIS A 1 103 ? -11.840 5.549 6.100 1.00 75.62 103 HIS A C 1
ATOM 814 O O . HIS A 1 103 ? -13.006 5.276 5.813 1.00 75.62 103 HIS A O 1
ATOM 820 N N . ALA A 1 104 ? -11.349 6.775 5.905 1.00 77.56 104 ALA A N 1
ATOM 821 C CA . ALA A 1 104 ? -12.108 7.802 5.201 1.00 77.56 104 ALA A CA 1
ATOM 822 C C . ALA A 1 104 ? -12.296 7.453 3.713 1.00 77.56 104 ALA A C 1
ATOM 824 O O . ALA A 1 104 ? -11.468 6.787 3.088 1.00 77.56 104 ALA A O 1
ATOM 825 N N . GLU A 1 105 ? -13.368 7.969 3.107 1.00 70.25 105 GLU A N 1
ATOM 826 C CA . GLU A 1 105 ? -13.660 7.739 1.685 1.00 70.25 105 GLU A CA 1
ATOM 827 C C . GLU A 1 105 ? -12.578 8.297 0.753 1.00 70.25 105 GLU A C 1
ATOM 829 O O . GLU A 1 105 ? -12.400 7.814 -0.365 1.00 70.25 105 GLU A O 1
ATOM 834 N N . SER A 1 106 ? -11.863 9.338 1.181 1.00 74.62 106 SER A N 1
ATOM 835 C CA . SER A 1 106 ? -10.863 10.010 0.360 1.00 74.62 106 SER A CA 1
ATOM 836 C C . SER A 1 106 ? -9.654 10.461 1.176 1.00 74.62 106 SER A C 1
ATOM 838 O O . SER A 1 106 ? -9.813 10.924 2.305 1.00 74.62 106 SER A O 1
ATOM 840 N N . PRO A 1 107 ? -8.446 10.402 0.594 1.00 78.25 107 PRO A N 1
ATOM 841 C CA . PRO A 1 107 ? -7.233 10.881 1.238 1.00 78.25 107 PRO A CA 1
ATOM 842 C C . PRO A 1 107 ? -7.230 12.408 1.383 1.00 78.25 107 PRO A C 1
ATOM 844 O O . PRO A 1 107 ? -8.031 13.092 0.729 1.00 78.25 107 PRO A O 1
ATOM 847 N N . PRO A 1 108 ? -6.329 12.968 2.213 1.00 80.44 108 PRO A N 1
ATOM 848 C CA . PRO A 1 108 ? -6.179 14.414 2.381 1.00 80.44 108 PRO A CA 1
ATOM 849 C C . PRO A 1 108 ? -6.048 15.152 1.042 1.00 80.44 108 PRO A C 1
ATOM 851 O O . PRO A 1 108 ? -5.559 14.590 0.062 1.00 80.44 108 PRO A O 1
ATOM 854 N N . GLU A 1 109 ? -6.474 16.416 0.966 1.00 79.56 109 GLU A N 1
ATOM 855 C CA . GLU A 1 109 ? -6.423 17.197 -0.287 1.00 79.56 109 GLU A CA 1
ATOM 856 C C . GLU A 1 109 ? -5.010 17.314 -0.870 1.00 79.56 109 GLU A C 1
ATOM 858 O O . GLU A 1 109 ? -4.830 17.321 -2.086 1.00 79.56 109 GLU A O 1
ATOM 863 N N . THR A 1 110 ? -4.006 17.335 0.001 1.00 81.25 110 THR A N 1
ATOM 864 C CA . THR A 1 110 ? -2.583 17.398 -0.346 1.00 81.25 110 THR A CA 1
ATOM 865 C C . THR A 1 110 ? -1.983 16.043 -0.727 1.00 81.25 110 THR A C 1
ATOM 867 O O . THR A 1 110 ? -0.822 15.988 -1.128 1.00 81.25 110 THR A O 1
ATOM 870 N N . SER A 1 111 ? -2.745 14.952 -0.608 1.00 82.38 111 SER A N 1
ATOM 871 C CA . SER A 1 111 ? -2.242 13.597 -0.821 1.00 82.38 111 SER A CA 1
ATOM 872 C C . SER A 1 111 ? -1.921 13.328 -2.285 1.00 82.38 111 SER A C 1
ATOM 874 O O . SER A 1 111 ? -2.748 13.544 -3.182 1.00 82.38 111 SER A O 1
ATOM 876 N N . LYS A 1 112 ? -0.754 12.723 -2.527 1.00 77.69 112 LYS A N 1
ATOM 877 C CA . LYS A 1 112 ? -0.372 12.236 -3.859 1.00 77.69 112 LYS A CA 1
ATOM 878 C C . LYS A 1 112 ? -1.335 11.174 -4.384 1.00 77.69 112 LYS A C 1
ATOM 880 O O . LYS A 1 112 ? -1.502 11.033 -5.596 1.00 77.69 112 LYS A O 1
ATOM 885 N N . LEU A 1 113 ? -2.033 10.473 -3.487 1.00 76.06 113 LEU A N 1
ATOM 886 C CA . LEU A 1 113 ? -3.013 9.453 -3.843 1.00 76.06 113 LEU A CA 1
ATOM 887 C C . LEU A 1 113 ? -4.202 10.015 -4.635 1.00 76.06 113 LEU A C 1
ATOM 889 O O . LEU A 1 113 ? -4.746 9.303 -5.476 1.00 76.06 113 LEU A O 1
ATOM 893 N N . ARG A 1 114 ? -4.577 11.292 -4.449 1.00 73.06 114 ARG A N 1
ATOM 894 C CA . ARG A 1 114 ? -5.686 11.925 -5.197 1.00 73.06 114 ARG A CA 1
ATOM 895 C C . ARG A 1 114 ? -5.404 12.087 -6.685 1.00 73.06 114 ARG A C 1
ATOM 897 O O . ARG A 1 114 ? -6.326 12.181 -7.489 1.00 73.06 114 ARG A O 1
ATOM 904 N N . GLN A 1 115 ? -4.131 12.152 -7.059 1.00 67.75 115 GLN A N 1
ATOM 905 C CA . GLN A 1 115 ? -3.716 12.321 -8.451 1.00 67.75 115 GLN A CA 1
ATOM 906 C C . GLN A 1 115 ? -3.671 10.982 -9.200 1.00 67.75 115 GLN A C 1
ATOM 908 O O . GLN A 1 115 ? -3.362 10.948 -10.389 1.00 67.75 115 GLN A O 1
ATOM 913 N N . ARG A 1 116 ? -3.972 9.865 -8.522 1.00 65.44 116 ARG A N 1
ATOM 914 C CA . ARG A 1 116 ? -3.856 8.510 -9.081 1.00 65.44 116 ARG A CA 1
ATOM 915 C C . ARG A 1 116 ? -5.074 8.040 -9.878 1.00 65.44 116 ARG A C 1
ATOM 917 O O . ARG A 1 116 ? -4.994 6.965 -10.466 1.00 65.44 116 ARG A O 1
ATOM 924 N N . SER A 1 117 ? -6.133 8.846 -9.954 1.00 57.28 117 SER A N 1
ATOM 925 C CA . SER A 1 117 ? -7.280 8.631 -10.848 1.00 57.28 117 SER A CA 1
ATOM 926 C C . SER A 1 117 ? -7.476 9.718 -11.904 1.00 57.28 117 SER A C 1
ATOM 928 O O . SER A 1 117 ? -8.435 9.685 -12.668 1.00 57.28 117 SER A O 1
ATOM 930 N N . LYS A 1 118 ? -6.548 10.680 -11.980 1.00 62.69 118 LYS A N 1
ATOM 931 C CA . LYS A 1 118 ? -6.588 11.777 -12.952 1.00 62.69 118 LYS A CA 1
ATOM 932 C C . LYS A 1 118 ? -5.500 11.602 -14.011 1.00 62.69 118 LYS A C 1
ATOM 934 O O . LYS A 1 118 ? -4.316 11.529 -13.674 1.00 62.69 118 LYS A O 1
ATOM 939 N N . GLY A 1 119 ? -5.902 11.605 -15.278 1.00 65.50 119 GLY A N 1
ATOM 940 C CA . GLY A 1 119 ? -5.011 11.504 -16.438 1.00 65.50 119 GLY A CA 1
ATOM 941 C C . GLY A 1 119 ? -5.330 10.301 -17.321 1.00 65.50 119 GLY A C 1
ATOM 942 O O . GLY A 1 119 ? -6.222 9.512 -17.004 1.00 65.50 119 GLY A O 1
ATOM 943 N N . ASP A 1 120 ? -4.612 10.187 -18.435 1.00 71.62 120 ASP A N 1
ATOM 944 C CA . ASP A 1 120 ? -4.697 9.017 -19.305 1.00 71.62 120 ASP A CA 1
ATOM 945 C C . ASP A 1 120 ? -3.861 7.837 -18.770 1.00 71.62 120 ASP A C 1
ATOM 947 O O . ASP A 1 120 ? -3.225 7.903 -17.715 1.00 71.62 120 ASP A O 1
ATOM 951 N N . TRP A 1 121 ? -3.911 6.705 -19.470 1.00 65.88 121 TRP A N 1
ATOM 952 C CA . TRP A 1 121 ? -3.266 5.474 -19.018 1.00 65.88 121 TRP A CA 1
ATOM 953 C C . TRP A 1 121 ? -1.746 5.573 -18.904 1.00 65.88 121 TRP A C 1
ATOM 955 O O . TRP A 1 121 ? -1.185 5.004 -17.962 1.00 65.88 121 TRP A O 1
ATOM 965 N N . ASP A 1 122 ? -1.099 6.270 -19.833 1.00 68.62 122 ASP A N 1
ATOM 966 C CA . ASP A 1 122 ? 0.357 6.365 -19.877 1.00 68.62 122 ASP A CA 1
ATOM 967 C C . ASP A 1 122 ? 0.844 7.270 -18.742 1.00 68.62 122 ASP A C 1
ATOM 969 O O . ASP A 1 122 ? 1.745 6.891 -17.984 1.00 68.62 122 ASP A O 1
ATOM 973 N N . ASP A 1 123 ? 0.146 8.385 -18.513 1.00 70.56 123 ASP A N 1
ATOM 974 C CA . ASP A 1 123 ? 0.374 9.264 -17.367 1.00 70.56 123 ASP A CA 1
ATOM 975 C C . ASP A 1 123 ? 0.228 8.520 -16.031 1.00 70.56 123 ASP A C 1
ATOM 977 O O . ASP A 1 123 ? 1.039 8.682 -15.109 1.00 70.56 123 ASP A O 1
ATOM 981 N N . LEU A 1 124 ? -0.805 7.680 -15.909 1.00 72.44 124 LEU A N 1
ATOM 982 C CA . LEU A 1 124 ? -1.058 6.891 -14.704 1.00 72.44 124 LEU A CA 1
ATOM 983 C C . LEU A 1 124 ? 0.013 5.821 -14.476 1.00 72.44 124 LEU A C 1
ATOM 985 O O . LEU A 1 124 ? 0.407 5.594 -13.328 1.00 72.44 124 LEU A O 1
ATOM 989 N N . ALA A 1 125 ? 0.474 5.154 -15.534 1.00 69.69 125 ALA A N 1
ATOM 990 C CA . ALA A 1 125 ? 1.514 4.135 -15.447 1.00 69.69 125 ALA A CA 1
ATOM 991 C C . ALA A 1 125 ? 2.858 4.741 -15.021 1.00 69.69 125 ALA A C 1
ATOM 993 O O . ALA A 1 125 ? 3.492 4.229 -14.094 1.00 69.69 125 ALA A O 1
ATOM 994 N N . VAL A 1 126 ? 3.250 5.868 -15.626 1.00 74.06 126 VAL A N 1
ATOM 995 C CA . VAL A 1 126 ? 4.476 6.599 -15.272 1.00 74.06 126 VAL A CA 1
ATOM 996 C C . VAL A 1 126 ? 4.422 7.064 -13.820 1.00 74.06 126 VAL A C 1
ATOM 998 O O . VAL A 1 126 ? 5.341 6.787 -13.049 1.00 74.06 126 VAL A O 1
ATOM 1001 N N . ARG A 1 127 ? 3.321 7.698 -13.403 1.00 79.19 127 ARG A N 1
ATOM 1002 C CA . ARG A 1 127 ? 3.162 8.193 -12.027 1.00 79.19 127 ARG A CA 1
ATOM 1003 C C . ARG A 1 127 ? 3.223 7.067 -10.999 1.00 79.19 127 ARG A C 1
ATOM 1005 O O . ARG A 1 127 ? 3.938 7.182 -10.010 1.00 79.19 127 ARG A O 1
ATOM 1012 N N . LYS A 1 128 ? 2.530 5.952 -11.257 1.00 77.00 128 LYS A N 1
ATOM 1013 C CA . LYS A 1 128 ? 2.571 4.759 -10.397 1.00 77.00 128 LYS A CA 1
ATOM 1014 C C . LYS A 1 128 ? 3.976 4.171 -10.297 1.00 77.00 128 LYS A C 1
ATOM 1016 O O . LYS A 1 128 ? 4.360 3.749 -9.210 1.00 77.00 128 LYS A O 1
ATOM 1021 N N . SER A 1 129 ? 4.732 4.166 -11.394 1.00 78.88 129 SER A N 1
ATOM 1022 C CA . SER A 1 129 ? 6.121 3.705 -11.398 1.00 78.88 129 SER A CA 1
ATOM 1023 C C . SER A 1 129 ? 7.029 4.611 -10.562 1.00 78.88 129 SER A C 1
ATOM 1025 O O . SER A 1 129 ? 7.814 4.095 -9.772 1.00 78.88 129 SER A O 1
ATOM 1027 N N . LEU A 1 130 ? 6.902 5.935 -10.699 1.00 84.00 130 LEU A N 1
ATOM 1028 C CA . LEU A 1 130 ? 7.666 6.912 -9.909 1.00 84.00 130 LEU A CA 1
ATOM 1029 C C . LEU A 1 130 ? 7.332 6.806 -8.419 1.00 84.00 130 LEU A C 1
ATOM 1031 O O . LEU A 1 130 ? 8.215 6.755 -7.576 1.00 84.00 130 LEU A O 1
ATOM 1035 N N . ASP A 1 131 ? 6.052 6.665 -8.084 1.00 85.25 131 ASP A N 1
ATOM 1036 C CA . ASP A 1 131 ? 5.610 6.470 -6.703 1.00 85.25 131 ASP A CA 1
ATOM 1037 C C . ASP A 1 131 ? 6.207 5.213 -6.045 1.00 85.25 131 ASP A C 1
ATOM 1039 O O . ASP A 1 131 ? 6.306 5.150 -4.819 1.00 85.25 131 ASP A O 1
ATOM 1043 N N . MET A 1 132 ? 6.557 4.196 -6.840 1.00 88.00 132 MET A N 1
ATOM 1044 C CA . MET A 1 132 ? 7.145 2.941 -6.363 1.00 88.00 132 MET A CA 1
ATOM 1045 C C . MET A 1 132 ? 8.671 2.935 -6.416 1.00 88.00 132 MET A C 1
ATOM 1047 O O . MET A 1 132 ? 9.277 1.974 -5.936 1.00 88.00 132 MET A O 1
ATOM 1051 N N . ASP A 1 133 ? 9.317 3.970 -6.956 1.00 88.56 133 ASP A N 1
ATOM 1052 C CA . ASP A 1 133 ? 10.760 4.128 -6.814 1.00 88.56 133 ASP A CA 1
ATOM 1053 C C . ASP A 1 133 ? 11.147 4.491 -5.367 1.00 88.56 133 ASP A C 1
ATOM 1055 O O . ASP A 1 133 ? 10.291 4.704 -4.508 1.00 88.56 133 ASP A O 1
ATOM 1059 N N . GLU A 1 134 ? 12.441 4.455 -5.048 1.00 87.56 134 GLU A N 1
ATOM 1060 C CA . GLU A 1 134 ? 12.897 4.655 -3.669 1.00 87.56 134 GLU A CA 1
ATOM 1061 C C . GLU A 1 134 ? 12.564 6.060 -3.142 1.00 87.56 134 GLU A C 1
ATOM 1063 O O . GLU A 1 134 ? 12.104 6.202 -2.011 1.00 87.56 134 GLU A O 1
ATOM 1068 N N . ILE A 1 135 ? 12.720 7.091 -3.972 1.00 89.69 135 ILE A N 1
ATOM 1069 C CA . ILE A 1 135 ? 12.502 8.490 -3.586 1.00 89.69 135 ILE A CA 1
ATOM 1070 C C . ILE A 1 135 ? 11.002 8.792 -3.531 1.00 89.69 135 ILE A C 1
ATOM 1072 O O . ILE A 1 135 ? 10.504 9.383 -2.566 1.00 89.69 135 ILE A O 1
ATOM 1076 N N . GLY A 1 136 ? 10.265 8.356 -4.550 1.00 90.25 136 GLY A N 1
ATOM 1077 C CA . GLY A 1 136 ? 8.821 8.481 -4.641 1.00 90.25 136 GLY A CA 1
ATOM 1078 C C . GLY A 1 136 ? 8.137 7.796 -3.469 1.00 90.25 136 GLY A C 1
ATOM 1079 O O . GLY A 1 136 ? 7.311 8.424 -2.802 1.00 90.25 136 GLY A O 1
ATOM 1080 N N . PHE A 1 137 ? 8.551 6.577 -3.120 1.00 92.75 137 PHE A N 1
ATOM 1081 C CA . PHE A 1 137 ? 7.941 5.857 -2.009 1.00 92.75 137 PHE A CA 1
ATOM 1082 C C . PHE A 1 137 ? 8.198 6.534 -0.658 1.00 92.75 137 PHE A C 1
ATOM 1084 O O . PHE A 1 137 ? 7.265 6.697 0.132 1.00 92.75 137 PHE A O 1
ATOM 1091 N N . GLN A 1 138 ? 9.422 7.016 -0.409 1.00 93.38 138 GLN A N 1
ATOM 1092 C CA . GLN A 1 138 ? 9.742 7.768 0.813 1.00 93.38 138 GLN A CA 1
ATOM 1093 C C . GLN A 1 138 ? 8.887 9.027 0.967 1.00 93.38 138 GLN A C 1
ATOM 1095 O O . GLN A 1 138 ? 8.533 9.402 2.081 1.00 93.38 138 GLN A O 1
ATOM 1100 N N . SER A 1 139 ? 8.488 9.653 -0.141 1.00 92.25 139 SER A N 1
ATOM 1101 C CA . SER A 1 139 ? 7.613 10.826 -0.101 1.00 92.25 139 SER A CA 1
ATOM 1102 C C . SER A 1 139 ? 6.149 10.519 0.256 1.00 92.25 139 SER A C 1
ATOM 1104 O O . SER A 1 139 ? 5.433 11.441 0.634 1.00 92.25 139 SER A O 1
ATOM 1106 N N . ILE A 1 140 ? 5.711 9.254 0.174 1.00 91.94 140 ILE A N 1
ATOM 1107 C CA . ILE A 1 140 ? 4.353 8.809 0.548 1.00 91.94 140 ILE A CA 1
ATOM 1108 C C . ILE A 1 140 ? 4.262 8.535 2.052 1.00 91.94 140 ILE A C 1
ATOM 1110 O O . ILE A 1 140 ? 3.234 8.794 2.672 1.00 91.94 140 ILE A O 1
ATOM 1114 N N . LEU A 1 141 ? 5.330 8.019 2.669 1.00 94.56 141 LEU A N 1
ATOM 1115 C CA . LEU A 1 141 ? 5.320 7.636 4.084 1.00 94.56 141 LEU A CA 1
ATOM 1116 C C . LEU A 1 141 ? 4.896 8.776 5.034 1.00 94.56 141 LEU A C 1
ATOM 1118 O O . LEU A 1 141 ? 4.205 8.490 6.012 1.00 94.56 141 LEU A O 1
ATOM 1122 N N . PRO A 1 142 ? 5.258 10.057 4.825 1.00 94.50 142 PRO A N 1
ATOM 1123 C CA . PRO A 1 142 ? 4.754 11.164 5.637 1.00 94.50 142 PRO A CA 1
ATOM 1124 C C . PRO A 1 142 ? 3.228 11.312 5.652 1.00 94.50 142 PRO A C 1
ATOM 1126 O O . PRO A 1 142 ? 2.716 11.852 6.626 1.00 94.50 142 PRO A O 1
ATOM 1129 N N . GLU A 1 143 ? 2.515 10.811 4.637 1.00 93.62 143 GLU A N 1
ATOM 1130 C CA . GLU A 1 143 ? 1.051 10.896 4.535 1.00 93.62 143 GLU A CA 1
ATOM 1131 C C . GLU A 1 143 ? 0.314 9.899 5.445 1.00 93.62 143 GLU A C 1
ATOM 1133 O O . GLU A 1 143 ? -0.904 9.976 5.566 1.00 93.62 143 GLU A O 1
ATOM 1138 N N . PHE A 1 144 ? 1.021 8.953 6.074 1.00 94.38 144 PHE A N 1
ATOM 1139 C CA . PHE A 1 144 ? 0.397 7.972 6.966 1.00 94.38 144 PHE A CA 1
ATOM 1140 C C . PHE A 1 144 ? -0.271 8.672 8.144 1.00 94.38 144 PHE A C 1
ATOM 1142 O O . PHE A 1 144 ? 0.363 9.501 8.813 1.00 94.38 144 PHE A O 1
ATOM 1149 N N . ASP A 1 145 ? -1.504 8.257 8.433 1.00 92.00 145 ASP A N 1
ATOM 1150 C CA . ASP A 1 145 ? -2.236 8.720 9.601 1.00 92.00 145 ASP A CA 1
ATOM 1151 C C . ASP A 1 145 ? -1.382 8.538 10.878 1.00 92.00 145 ASP A C 1
ATOM 1153 O O . ASP A 1 145 ? -0.686 7.519 11.016 1.00 92.00 145 ASP A O 1
ATOM 1157 N N . PRO A 1 146 ? -1.364 9.519 11.803 1.00 91.56 146 PRO A N 1
ATOM 1158 C CA . PRO A 1 146 ? -0.605 9.422 13.045 1.00 91.56 146 PRO A CA 1
ATOM 1159 C C . PRO A 1 146 ? -0.843 8.129 13.836 1.00 91.56 146 PRO A C 1
ATOM 1161 O O . PRO A 1 146 ? 0.127 7.597 14.383 1.00 91.56 146 PRO A O 1
ATOM 1164 N N . GLU A 1 147 ? -2.073 7.606 13.860 1.00 91.50 147 GLU A N 1
ATOM 1165 C CA . GLU A 1 147 ? -2.438 6.367 14.563 1.00 91.50 147 GLU A CA 1
ATOM 1166 C C . GLU A 1 147 ? -1.796 5.131 13.921 1.00 91.50 147 GLU A C 1
ATOM 1168 O O . GLU A 1 147 ? -1.439 4.167 14.601 1.00 91.50 147 GLU A O 1
ATOM 1173 N N . LEU A 1 148 ? -1.563 5.184 12.609 1.00 91.69 148 LEU A N 1
ATOM 1174 C CA . LEU A 1 148 ? -1.049 4.077 11.803 1.00 91.69 148 LEU A CA 1
ATOM 1175 C C . LEU A 1 148 ? 0.417 4.264 11.386 1.00 91.69 148 LEU A C 1
ATOM 1177 O O . LEU A 1 148 ? 0.958 3.494 10.589 1.00 91.69 148 LEU A O 1
ATOM 1181 N N . ARG A 1 149 ? 1.118 5.250 11.961 1.00 92.75 149 ARG A N 1
ATOM 1182 C CA . ARG A 1 149 ? 2.539 5.535 11.686 1.00 92.75 149 ARG A CA 1
ATOM 1183 C C . ARG A 1 149 ? 3.454 4.332 11.929 1.00 92.75 149 ARG A C 1
ATOM 1185 O O . ARG A 1 149 ? 4.497 4.218 11.286 1.00 92.75 149 ARG A O 1
ATOM 1192 N N . SER A 1 150 ? 3.068 3.435 12.834 1.00 92.62 150 SER A N 1
ATOM 1193 C CA . SER A 1 150 ? 3.792 2.194 13.130 1.00 92.62 150 SER A CA 1
ATOM 1194 C C . SER A 1 150 ? 3.866 1.230 11.937 1.00 92.62 150 SER A C 1
ATOM 1196 O O . SER A 1 150 ? 4.755 0.383 11.913 1.00 92.62 150 SER A O 1
ATOM 1198 N N . LEU A 1 151 ? 2.998 1.382 10.927 1.00 94.19 151 LEU A N 1
ATOM 1199 C CA . LEU A 1 151 ? 2.952 0.533 9.734 1.00 94.19 151 LEU A CA 1
ATOM 1200 C C . LEU A 1 151 ? 3.952 0.933 8.637 1.00 94.19 151 LEU A C 1
ATOM 1202 O O . LEU A 1 151 ? 4.094 0.200 7.657 1.00 94.19 151 LEU A O 1
ATOM 1206 N N . LYS A 1 152 ? 4.670 2.057 8.773 1.00 95.31 152 LYS A N 1
ATOM 1207 C CA . LYS A 1 152 ? 5.642 2.516 7.758 1.00 95.31 152 LYS A CA 1
ATOM 1208 C C . LYS A 1 152 ? 6.704 1.464 7.403 1.00 95.31 152 LYS A C 1
ATOM 1210 O O . LYS A 1 152 ? 6.852 1.195 6.212 1.00 95.31 152 LYS A O 1
ATOM 1215 N N . PRO A 1 153 ? 7.373 0.797 8.369 1.00 95.44 153 PRO A N 1
ATOM 1216 C CA . PRO A 1 153 ? 8.375 -0.219 8.042 1.00 95.44 153 PRO A CA 1
ATOM 1217 C C . PRO A 1 153 ? 7.778 -1.413 7.289 1.00 95.44 153 PRO A C 1
ATOM 1219 O O . PRO A 1 153 ? 8.418 -1.999 6.417 1.00 95.44 153 PRO A O 1
ATOM 1222 N N . HIS A 1 154 ? 6.525 -1.764 7.594 1.00 95.69 154 HIS A N 1
ATOM 1223 C CA . HIS A 1 154 ? 5.816 -2.820 6.884 1.00 95.69 154 HIS A CA 1
ATOM 1224 C C . HIS A 1 154 ? 5.510 -2.402 5.436 1.00 95.69 154 HIS A C 1
ATOM 1226 O O . HIS A 1 154 ? 5.801 -3.159 4.514 1.00 95.69 154 HIS A O 1
ATOM 1232 N N . ALA A 1 155 ? 5.038 -1.171 5.213 1.00 95.69 155 ALA A N 1
ATOM 1233 C CA . ALA A 1 155 ? 4.827 -0.620 3.873 1.00 95.69 155 ALA A CA 1
ATOM 1234 C C . ALA A 1 155 ? 6.110 -0.647 3.020 1.00 95.69 155 ALA A C 1
ATOM 1236 O O . ALA A 1 155 ? 6.080 -1.045 1.854 1.00 95.69 155 ALA A O 1
ATOM 1237 N N . GLU A 1 156 ? 7.246 -0.268 3.610 1.00 95.44 156 GLU A N 1
ATOM 1238 C CA . GLU A 1 156 ? 8.559 -0.328 2.959 1.00 95.44 156 GLU A CA 1
ATOM 1239 C C . GLU A 1 156 ? 8.977 -1.760 2.618 1.00 95.44 156 GLU A C 1
ATOM 1241 O O . GLU A 1 156 ? 9.522 -1.997 1.538 1.00 95.44 156 GLU A O 1
ATOM 1246 N N . SER A 1 157 ? 8.708 -2.715 3.513 1.00 95.31 157 SER A N 1
ATOM 1247 C CA . SER A 1 157 ? 8.965 -4.138 3.272 1.00 95.31 157 SER A CA 1
ATOM 1248 C C . SER A 1 157 ? 8.181 -4.641 2.058 1.00 95.31 157 SER A C 1
ATOM 1250 O O . SER A 1 157 ? 8.774 -5.166 1.113 1.00 95.31 157 SER A O 1
ATOM 1252 N N . LEU A 1 158 ? 6.870 -4.371 2.013 1.00 95.00 158 LEU A N 1
ATOM 1253 C CA . LEU A 1 158 ? 6.017 -4.729 0.875 1.00 95.00 158 LEU A CA 1
ATOM 1254 C C . LEU A 1 158 ? 6.522 -4.100 -0.432 1.00 95.00 158 LEU A C 1
ATOM 1256 O O . LEU A 1 158 ? 6.599 -4.778 -1.458 1.00 95.00 158 LEU A O 1
ATOM 1260 N N . ARG A 1 159 ? 6.920 -2.819 -0.405 1.00 94.44 159 ARG A N 1
ATOM 1261 C CA . ARG A 1 159 ? 7.498 -2.151 -1.580 1.00 94.44 159 ARG A CA 1
ATOM 1262 C C . ARG A 1 159 ? 8.768 -2.848 -2.053 1.00 94.44 159 ARG A C 1
ATOM 1264 O O . ARG A 1 159 ? 8.909 -3.066 -3.250 1.00 94.44 159 ARG A O 1
ATOM 1271 N N . LYS A 1 160 ? 9.691 -3.201 -1.152 1.00 93.38 160 LYS A N 1
ATOM 1272 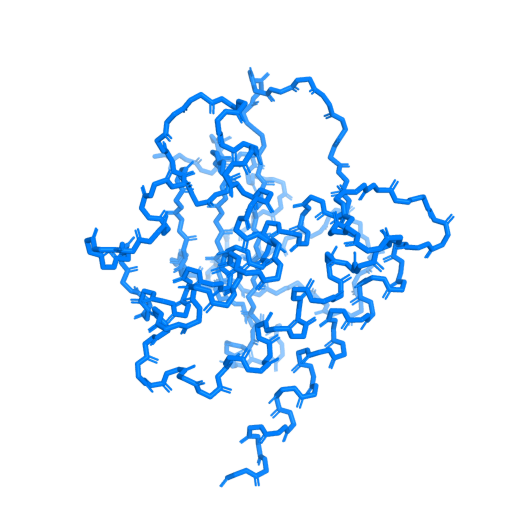C CA . LYS A 1 160 ? 10.958 -3.866 -1.512 1.00 93.38 160 LYS A CA 1
ATOM 1273 C C . LYS A 1 160 ? 10.733 -5.253 -2.117 1.00 93.38 160 LYS A C 1
ATOM 1275 O O . LYS A 1 160 ? 11.427 -5.607 -3.065 1.00 93.38 160 LYS A O 1
ATOM 1280 N N . ILE A 1 161 ? 9.756 -6.001 -1.602 1.00 93.00 161 ILE A N 1
ATOM 1281 C CA . ILE A 1 161 ? 9.362 -7.316 -2.127 1.00 93.00 161 ILE A CA 1
ATOM 1282 C C . ILE A 1 161 ? 8.791 -7.183 -3.548 1.00 93.00 161 ILE A C 1
ATOM 1284 O O . ILE A 1 161 ? 9.183 -7.912 -4.461 1.00 93.00 161 ILE A O 1
ATOM 1288 N N . LEU A 1 162 ? 7.882 -6.227 -3.756 1.00 90.50 162 LEU A N 1
ATOM 1289 C CA . LEU A 1 162 ? 7.179 -6.059 -5.031 1.00 90.50 162 LEU A CA 1
ATOM 1290 C C . LEU A 1 162 ? 8.028 -5.383 -6.108 1.00 90.50 162 LEU A C 1
ATOM 1292 O O . LEU A 1 162 ? 7.960 -5.781 -7.273 1.00 90.50 162 LEU A O 1
ATOM 1296 N N . PHE A 1 163 ? 8.840 -4.407 -5.710 1.00 90.69 163 PHE A N 1
ATOM 1297 C CA . PHE A 1 163 ? 9.615 -3.527 -6.580 1.00 90.69 163 PHE A CA 1
ATOM 1298 C C . PHE A 1 163 ? 11.104 -3.557 -6.197 1.00 90.69 163 PHE A C 1
ATOM 1300 O O . PHE A 1 163 ? 11.662 -2.543 -5.756 1.00 90.69 163 PHE A O 1
ATOM 1307 N N . PRO A 1 164 ? 11.765 -4.724 -6.317 1.00 90.62 164 PRO A N 1
ATOM 1308 C CA . PRO A 1 164 ? 13.165 -4.863 -5.954 1.00 90.62 164 PRO A CA 1
ATOM 1309 C C . PRO A 1 164 ? 14.050 -4.008 -6.865 1.00 90.62 164 PRO A C 1
ATOM 1311 O O . PRO A 1 164 ? 13.741 -3.782 -8.038 1.00 90.62 164 PRO A O 1
ATOM 1314 N N . LEU A 1 165 ? 15.191 -3.572 -6.337 1.00 87.75 165 LEU A N 1
ATOM 1315 C CA . LEU A 1 165 ? 16.216 -2.929 -7.151 1.00 87.75 165 LEU A CA 1
ATOM 1316 C C . LEU A 1 165 ? 16.941 -4.002 -7.973 1.00 87.75 165 LEU A C 1
ATOM 1318 O O . LEU A 1 165 ? 17.525 -4.930 -7.414 1.00 87.75 165 LEU A O 1
ATOM 1322 N N . ARG A 1 166 ? 16.922 -3.874 -9.302 1.00 86.06 166 ARG A N 1
ATOM 1323 C CA . ARG A 1 166 ? 17.730 -4.686 -10.223 1.00 86.06 166 ARG A CA 1
ATOM 1324 C C . ARG A 1 166 ? 18.591 -3.741 -11.054 1.00 86.06 166 ARG A C 1
ATOM 1326 O O . ARG A 1 166 ? 18.072 -2.809 -11.657 1.00 86.06 166 ARG A O 1
ATOM 1333 N N . ALA A 1 167 ? 19.906 -3.962 -11.051 1.00 84.50 167 ALA A N 1
ATOM 1334 C CA . ALA A 1 167 ? 20.875 -3.099 -11.739 1.00 84.50 167 ALA A CA 1
ATOM 1335 C C . ALA A 1 167 ? 20.730 -1.595 -11.397 1.00 84.50 167 ALA A C 1
ATOM 133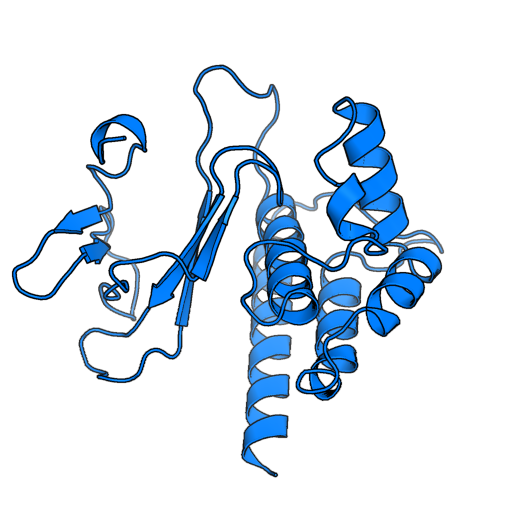7 O O . ALA A 1 167 ? 20.853 -0.737 -12.265 1.00 84.50 167 ALA A O 1
ATOM 1338 N N . GLY A 1 168 ? 20.440 -1.275 -10.130 1.00 80.69 168 GLY A N 1
ATOM 1339 C CA . GLY A 1 168 ? 20.308 0.108 -9.652 1.00 80.69 168 GLY A CA 1
ATOM 1340 C C . GLY A 1 168 ? 18.985 0.801 -9.998 1.00 80.69 168 GLY A C 1
ATOM 1341 O O . GLY A 1 168 ? 18.798 1.948 -9.608 1.00 80.69 168 GLY A O 1
ATOM 1342 N N . ALA A 1 169 ? 18.056 0.121 -10.676 1.00 83.31 169 ALA A N 1
ATOM 1343 C CA . ALA A 1 169 ? 16.736 0.650 -10.998 1.00 83.31 169 ALA A CA 1
ATOM 1344 C C . ALA A 1 169 ? 15.622 -0.165 -10.332 1.00 83.31 169 ALA A C 1
ATOM 1346 O O . ALA A 1 169 ? 15.740 -1.376 -10.127 1.00 83.31 169 ALA A O 1
ATOM 1347 N N . THR A 1 170 ? 14.513 0.505 -10.018 1.00 85.38 170 THR A N 1
ATOM 1348 C CA . THR A 1 170 ? 13.292 -0.152 -9.543 1.00 85.38 170 THR A CA 1
ATOM 1349 C C . THR A 1 170 ? 12.741 -1.044 -10.645 1.00 85.38 170 THR A C 1
ATOM 1351 O O . THR A 1 170 ? 12.392 -0.570 -11.725 1.00 85.38 170 THR A O 1
ATOM 1354 N N . TRP A 1 171 ? 12.666 -2.344 -10.382 1.00 85.88 171 TRP A N 1
ATOM 1355 C CA . TRP A 1 171 ? 12.183 -3.293 -11.369 1.00 85.88 171 TRP A CA 1
ATOM 1356 C C . TRP A 1 171 ? 10.659 -3.454 -11.295 1.00 85.88 171 TRP A C 1
ATOM 1358 O O . TRP A 1 171 ? 10.098 -3.715 -10.233 1.00 85.88 171 TRP A O 1
ATOM 1368 N N . ILE A 1 172 ? 10.004 -3.310 -12.451 1.00 80.88 172 ILE A N 1
ATOM 1369 C CA . ILE A 1 172 ? 8.537 -3.321 -12.626 1.00 80.88 172 ILE A CA 1
ATOM 1370 C C . ILE A 1 172 ? 8.048 -4.456 -13.547 1.00 80.88 172 ILE A C 1
ATOM 1372 O O . ILE A 1 172 ? 6.889 -4.482 -13.957 1.00 80.88 172 ILE A O 1
ATOM 1376 N N . GLY A 1 173 ? 8.946 -5.373 -13.920 1.00 77.12 173 GLY A N 1
ATOM 1377 C CA . GLY A 1 173 ? 8.649 -6.479 -14.830 1.00 77.12 173 GLY A CA 1
ATOM 1378 C C . GLY A 1 173 ? 7.836 -7.601 -14.182 1.00 77.12 173 GLY A C 1
ATOM 1379 O O . GLY A 1 173 ? 7.414 -7.524 -13.030 1.00 77.12 173 GLY A O 1
ATOM 1380 N N . THR A 1 174 ? 7.603 -8.672 -14.940 1.00 77.44 174 THR A N 1
ATOM 1381 C CA . THR A 1 174 ? 6.999 -9.905 -14.425 1.00 77.44 174 THR A CA 1
ATOM 1382 C C . THR A 1 174 ? 7.835 -11.106 -14.838 1.00 77.44 174 THR A C 1
ATOM 1384 O O . THR A 1 174 ? 8.052 -11.320 -16.027 1.00 77.44 174 THR A O 1
ATOM 1387 N N . ASP A 1 175 ? 8.283 -11.876 -13.848 1.00 76.94 175 ASP A N 1
ATOM 1388 C CA . ASP A 1 175 ? 8.945 -13.163 -14.059 1.00 76.94 175 ASP A CA 1
ATOM 1389 C C . ASP A 1 175 ? 7.875 -14.267 -14.193 1.00 76.94 175 ASP A C 1
ATOM 1391 O O . ASP A 1 175 ? 6.732 -14.098 -13.769 1.00 76.94 175 ASP A O 1
ATOM 1395 N N . SER A 1 176 ? 8.215 -15.398 -14.804 1.00 72.56 176 SER A N 1
ATOM 1396 C CA . SER A 1 176 ? 7.347 -16.589 -14.830 1.00 72.56 176 SER A CA 1
ATOM 1397 C C . SER A 1 176 ? 7.662 -17.520 -13.646 1.00 72.56 176 SER A C 1
ATOM 1399 O O . SER A 1 176 ? 8.626 -17.301 -12.914 1.00 72.56 176 SER A O 1
ATOM 1401 N N . SER A 1 177 ? 6.822 -18.538 -13.423 1.00 60.44 177 SER A N 1
ATOM 1402 C CA . SER A 1 177 ? 7.044 -19.589 -12.409 1.00 60.44 177 SER A CA 1
ATOM 1403 C C . SER A 1 177 ? 8.486 -20.138 -12.474 1.00 60.44 177 SER A C 1
ATOM 1405 O O . SER A 1 177 ? 8.980 -20.333 -13.590 1.00 60.44 177 SER A O 1
ATOM 1407 N N . PRO A 1 178 ? 9.178 -20.367 -11.332 1.00 57.09 178 PRO A N 1
ATOM 1408 C CA . PRO A 1 178 ? 8.683 -20.440 -9.943 1.00 57.09 178 PRO A CA 1
ATOM 1409 C C . PRO A 1 178 ? 8.626 -19.111 -9.165 1.00 57.09 178 PRO A C 1
ATOM 1411 O O . PRO A 1 178 ? 8.157 -19.096 -8.035 1.00 57.09 178 PRO A O 1
ATOM 1414 N N . ALA A 1 179 ? 8.982 -17.972 -9.768 1.00 74.44 179 ALA A N 1
ATOM 1415 C CA . ALA A 1 179 ? 9.013 -16.655 -9.103 1.00 74.44 179 ALA A CA 1
ATOM 1416 C C . ALA A 1 179 ? 7.630 -16.087 -8.690 1.00 74.44 179 ALA A C 1
ATOM 1418 O O . ALA A 1 179 ? 7.511 -14.909 -8.331 1.00 74.44 179 ALA A O 1
ATOM 1419 N N . VAL A 1 180 ? 6.569 -16.884 -8.832 1.00 80.44 180 VAL A N 1
ATOM 1420 C CA . VAL A 1 180 ? 5.207 -16.560 -8.395 1.00 80.44 180 VAL A CA 1
ATOM 1421 C C . VAL A 1 180 ? 5.068 -16.869 -6.910 1.00 80.44 180 VAL A C 1
ATOM 1423 O O . VAL A 1 180 ? 4.714 -15.968 -6.152 1.00 80.44 180 VAL A O 1
ATOM 1426 N N . ASP A 1 181 ? 5.399 -18.099 -6.512 1.00 82.94 181 ASP A N 1
ATOM 1427 C CA . ASP A 1 181 ? 5.215 -18.596 -5.146 1.00 82.94 181 ASP A CA 1
ATOM 1428 C C . ASP A 1 181 ? 6.101 -17.813 -4.171 1.00 82.94 181 ASP A C 1
ATOM 1430 O O . ASP A 1 181 ? 5.585 -17.228 -3.225 1.00 82.94 181 ASP A O 1
ATOM 1434 N N . ASP A 1 182 ? 7.382 -17.620 -4.510 1.00 85.94 182 ASP A N 1
ATOM 1435 C CA . ASP A 1 182 ? 8.324 -16.806 -3.726 1.00 85.94 182 ASP A CA 1
ATOM 1436 C C . ASP A 1 182 ? 7.801 -15.387 -3.439 1.00 85.94 182 ASP A C 1
ATOM 1438 O O . ASP A 1 182 ? 8.052 -14.809 -2.378 1.00 85.94 182 ASP A O 1
ATOM 1442 N N . LEU A 1 183 ? 7.075 -14.791 -4.395 1.00 87.75 183 LEU A N 1
ATOM 1443 C CA . LEU A 1 183 ? 6.539 -13.444 -4.227 1.00 87.75 183 LEU A CA 1
ATOM 1444 C C . LEU A 1 183 ? 5.332 -13.431 -3.285 1.00 87.75 183 LEU A C 1
ATOM 1446 O O . LEU A 1 183 ? 5.204 -12.506 -2.482 1.00 87.75 183 LEU A O 1
ATOM 1450 N N . TYR A 1 184 ? 4.449 -14.428 -3.381 1.00 87.50 184 TYR A N 1
ATOM 1451 C CA . TYR A 1 184 ? 3.331 -14.571 -2.451 1.00 87.50 184 TYR A CA 1
ATOM 1452 C C . TYR A 1 1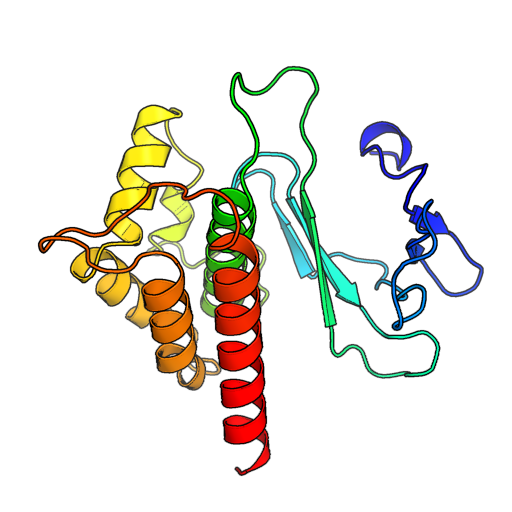84 ? 3.822 -14.893 -1.041 1.00 87.50 184 TYR A C 1
ATOM 1454 O O . TYR A 1 184 ? 3.405 -14.217 -0.102 1.00 87.50 184 TYR A O 1
ATOM 1462 N N . ASP A 1 185 ? 4.752 -15.834 -0.900 1.00 88.19 185 ASP A N 1
ATOM 1463 C CA . ASP A 1 185 ? 5.335 -16.220 0.385 1.00 88.19 185 ASP A CA 1
ATOM 1464 C C . ASP A 1 185 ? 6.045 -15.037 1.046 1.00 88.19 185 ASP A C 1
ATOM 1466 O O . ASP A 1 185 ? 5.836 -14.765 2.228 1.00 88.19 185 ASP A O 1
ATOM 1470 N N . GLY A 1 186 ? 6.800 -14.247 0.273 1.00 91.88 186 GLY A N 1
ATOM 1471 C CA . GLY A 1 186 ? 7.417 -13.016 0.767 1.00 91.88 186 GLY A CA 1
ATOM 1472 C C . GLY A 1 186 ? 6.392 -11.995 1.275 1.00 91.88 186 GLY A C 1
ATOM 1473 O O . GLY A 1 186 ? 6.579 -11.403 2.341 1.00 91.88 186 GLY A O 1
ATOM 1474 N N . MET A 1 187 ? 5.288 -11.803 0.545 1.00 93.00 187 MET A N 1
ATOM 1475 C CA . MET A 1 187 ? 4.199 -10.914 0.968 1.00 93.00 187 MET A CA 1
ATOM 1476 C C . MET A 1 187 ? 3.533 -11.417 2.254 1.00 93.00 187 MET A C 1
ATOM 1478 O O . MET A 1 187 ? 3.356 -10.633 3.185 1.00 93.00 187 MET A O 1
ATOM 1482 N N . ILE A 1 188 ? 3.195 -12.707 2.325 1.00 90.38 188 ILE A N 1
ATOM 1483 C CA . ILE A 1 188 ? 2.575 -13.337 3.499 1.00 90.38 188 ILE A CA 1
ATOM 1484 C C . ILE A 1 188 ? 3.489 -13.189 4.717 1.00 90.38 188 ILE A C 1
ATOM 1486 O O . ILE A 1 188 ? 3.064 -12.649 5.738 1.00 90.38 188 ILE A O 1
ATOM 1490 N N . TYR A 1 189 ? 4.765 -13.548 4.575 1.00 91.44 189 TYR A N 1
ATOM 1491 C CA . TYR A 1 189 ? 5.759 -13.437 5.637 1.00 91.44 189 TYR A CA 1
ATOM 1492 C C . TYR A 1 189 ? 5.885 -12.005 6.176 1.00 91.44 189 TYR A C 1
ATOM 1494 O O . TYR A 1 189 ? 5.995 -11.795 7.387 1.00 91.44 189 TYR A O 1
ATOM 1502 N N . ALA A 1 190 ? 5.838 -10.994 5.300 1.00 93.62 190 ALA A N 1
ATOM 1503 C CA . ALA A 1 190 ? 5.883 -9.597 5.721 1.00 93.62 190 ALA A CA 1
ATOM 1504 C C . ALA A 1 190 ? 4.680 -9.210 6.597 1.00 93.62 190 ALA A C 1
ATOM 1506 O O . ALA A 1 190 ? 4.849 -8.432 7.542 1.00 93.62 190 ALA A O 1
ATOM 1507 N N . PHE A 1 191 ? 3.483 -9.729 6.298 1.00 90.88 191 PHE A N 1
ATOM 1508 C CA . PHE A 1 191 ? 2.284 -9.508 7.115 1.00 90.88 191 PHE A CA 1
ATOM 1509 C C . PHE A 1 191 ? 2.364 -10.245 8.443 1.00 90.88 191 PHE A C 1
ATOM 1511 O O . PHE A 1 191 ? 2.153 -9.625 9.483 1.00 90.88 191 PHE A O 1
ATOM 1518 N N . GLU A 1 192 ? 2.719 -11.527 8.428 1.00 89.88 192 GLU A N 1
ATOM 1519 C CA . GLU A 1 192 ? 2.867 -12.325 9.647 1.00 89.88 192 GLU A CA 1
ATOM 1520 C C . GLU A 1 192 ? 3.886 -11.690 10.599 1.00 89.88 192 GLU A C 1
ATOM 1522 O O . GLU A 1 192 ? 3.588 -11.468 11.772 1.00 89.88 192 GLU A O 1
ATOM 1527 N N . SER A 1 193 ? 5.035 -11.263 10.071 1.00 89.38 193 SER A N 1
ATOM 1528 C CA . SER A 1 193 ? 6.071 -10.567 10.844 1.00 89.38 193 SER A CA 1
ATOM 1529 C C . SER A 1 193 ? 5.560 -9.270 11.484 1.00 89.38 193 SER A C 1
ATOM 1531 O O . SER A 1 193 ? 5.883 -8.969 12.639 1.00 89.38 193 SER A O 1
ATOM 1533 N N . ALA A 1 194 ? 4.755 -8.490 10.754 1.00 88.81 194 ALA A N 1
ATOM 1534 C CA . ALA A 1 194 ? 4.159 -7.259 11.268 1.00 88.81 194 ALA A CA 1
ATOM 1535 C C . ALA A 1 194 ? 3.112 -7.536 12.357 1.00 88.81 194 ALA A C 1
ATOM 1537 O O . ALA A 1 194 ? 3.100 -6.842 13.375 1.00 88.81 194 ALA A O 1
ATOM 1538 N N . VAL A 1 195 ? 2.287 -8.572 12.183 1.00 86.44 195 VAL A N 1
ATOM 1539 C CA . VAL A 1 195 ? 1.289 -9.002 13.171 1.00 86.44 195 VAL A CA 1
ATOM 1540 C C . VAL A 1 195 ? 1.965 -9.483 14.455 1.00 86.44 195 VAL A C 1
ATOM 1542 O O . VAL A 1 195 ? 1.607 -9.019 15.536 1.00 86.44 195 VAL A O 1
ATOM 1545 N N . THR A 1 196 ? 2.992 -10.334 14.365 1.00 87.00 196 THR A N 1
ATOM 1546 C CA . THR A 1 196 ? 3.754 -10.793 15.540 1.00 87.00 196 THR A CA 1
ATOM 1547 C C . THR A 1 196 ? 4.412 -9.625 16.277 1.00 87.00 196 THR A C 1
ATOM 1549 O O . THR A 1 196 ? 4.364 -9.558 17.504 1.00 87.00 196 THR A O 1
ATOM 1552 N N . SER A 1 197 ? 4.964 -8.658 15.539 1.00 80.69 197 SER A N 1
ATOM 1553 C CA . SER A 1 197 ? 5.577 -7.454 16.122 1.00 80.69 197 SER A CA 1
ATOM 1554 C C . SER A 1 197 ? 4.566 -6.524 16.804 1.00 80.69 197 SER A C 1
ATOM 1556 O O . SER A 1 197 ? 4.938 -5.761 17.696 1.00 80.69 197 SER A O 1
ATOM 1558 N N . ALA A 1 198 ? 3.302 -6.548 16.375 1.00 75.44 198 ALA A N 1
ATOM 1559 C CA . ALA A 1 198 ? 2.220 -5.787 16.990 1.00 75.44 198 ALA A CA 1
ATOM 1560 C C . ALA A 1 198 ? 1.645 -6.490 18.230 1.00 75.44 198 ALA A C 1
ATOM 1562 O O . ALA A 1 198 ? 1.318 -5.812 19.195 1.00 75.44 198 ALA A O 1
ATOM 1563 N N . ALA A 1 199 ? 1.567 -7.826 18.227 1.00 69.19 199 ALA A N 1
ATOM 1564 C CA . ALA A 1 199 ? 1.046 -8.623 19.342 1.00 69.19 199 ALA A CA 1
ATOM 1565 C C . ALA A 1 199 ? 2.004 -8.719 20.548 1.00 69.19 199 ALA A C 1
ATOM 1567 O O . ALA A 1 199 ? 1.577 -9.072 21.642 1.00 69.19 199 ALA A O 1
ATOM 1568 N N . GLY A 1 200 ? 3.295 -8.432 20.353 1.00 57.25 200 GLY A N 1
ATOM 1569 C CA . GLY A 1 200 ? 4.299 -8.377 21.423 1.00 57.25 200 GLY A CA 1
ATOM 1570 C C . GLY A 1 200 ? 4.419 -7.021 22.135 1.00 57.25 200 GLY A C 1
ATOM 1571 O O . GLY A 1 200 ? 5.373 -6.839 22.892 1.00 57.25 200 GLY A O 1
ATOM 1572 N N . LYS A 1 201 ? 3.521 -6.068 21.856 1.00 49.19 201 LYS A N 1
ATOM 1573 C CA . LYS A 1 201 ? 3.437 -4.746 22.499 1.00 49.19 201 LYS A CA 1
ATOM 1574 C C . LYS A 1 201 ? 2.244 -4.687 23.440 1.00 49.19 201 LYS A C 1
ATOM 1576 O O . LYS A 1 201 ? 2.383 -4.003 24.474 1.00 49.19 201 LYS A O 1
#

Sequence (201 aa):
MTGKDLGTSRIFKKGKAGGHIAHSAATSSFGNPHLESEPIAATEDLVGTGTACYRARMPDSDQWTFVVKFKWRWARERPGPHTYRHDLGSFLYVFLWTVITNHAESPPETSKLRQRSKGDWDDLAVRKSLDMDEIGFQSILPEFDPELRSLKPHAESLRKILFPLRAGATWIGTDSSPAVDDLYDGMIYAFESAVTSAAGK

Organism: NCBI:txid1081109

pLDDT: mean 74.08, std 16.68, range [34.25, 95.69]

Foldseek 3Di:
DDCVVLVNVVQWDQDPVGIWGDDPDPDDPQPIKGWDNDFLADDCQQLHGRKTKTQTDGPPDPDSPDIDIDHDDDPPDDDDDDDLLSVLLSVLSVVLQCQLCVSPRDHDPPAPSVCLRDDDPVVNVVSSQQCLWPVNVVVSLVSGDPVNNLCSVLSVQSSCLSFPDDPNTGDNDDDDPPSNVVSVVSNVVSVVVSVVVVVVD

Secondary structure (DSSP, 8-state):
--TTTTTGGGTEEEETTEEEE--SSS--TT---EE-SS-SEEESSSSSSSEEEEEEE-TT--S--EEEEEE---TTS-SS---HHHHHHHHHHHHHHHHHHTT-SS--TT-GGGGGGSS-HHHHHHHHHHHTSHHHHHHHGGGS-GGGGGGHHHHHHHHHHHS-EETTEE----PPTTTTHHHHHHHHHHHHHHHHHHHT-

Radius of gyration: 17.62 Å; chains: 1; bounding box: 50×45×47 Å

InterPro domains:
  IPR040976 Fungal-type protein kinase [PF17667] (1-76)